Protein 6QPR (pdb70)

Solvent-accessible surface area: 12808 Å² total; per-residue (Å²): 159,51,42,107,64,41,112,99,32,21,72,36,52,131,65,52,117,118,49,119,42,6,3,46,65,2,80,100,150,20,40,135,36,69,124,125,21,114,65,31,57,40,3,0,26,77,4,123,65,88,25,197,98,45,95,91,74,13,68,78,132,28,20,102,65,4,37,57,14,0,10,2,0,5,3,0,18,6,104,55,0,0,85,38,49,62,43,94,25,104,59,1,105,65,1,104,123,12,101,38,59,85,28,23,60,22,162,130,98,70,9,5,0,1,0,0,22,2,48,115,76,98,6,0,6,0,0,0,15,2,19,82,53,12,142,91,37,0,55,106,13,75,76,64,63,43,75,6,98,30,0,99,70,5,103,0,9,92,27,4,38,31,8,6,37,57,3,32,91,97,0,0,58,19,0,23,75,11,20,178,102,56,94,79,24,45,0,0,0,0,0,0,0,25,0,0,0,2,0,6,3,0,0,0,6,0,28,0,39,44,131,32,0,36,53,95,28,0,51,2,8,1,3,0,3,0,0,3,0,29,60,40,3,0,22,2,7,50,62,8,42,16,43,17,64,3,2,0,8,36,19,0,0,0,2,1,0,2,8,11,80,89,38,8,8,5,6,5,37,5,0,18,0,40,60,71,100,105,70,52,1,48,0,3,42,24,84,38,11,28,44,74,0,2,3,27,10,0,10,18,0,3,9,119,27,0,42,39,0,16,67,13,54,0,23,109,52,81

Secondary structure (DSSP, 8-state):
-PPPPPGGGSPPPS-------SSHHHHHHS-PPPTT--EETTEESB--S-----EEEPPHHHHHHHHHHHHHHHHTTSTTTTTT-S--STTGGGGTTSEEEEEEE-TTT--EEEEEEETTTTEEEEEE---SSHHHHHHH----EEE-TTSTT-EEEHHHHHHHHHHHHHHHHHHHHHHHHSTTSEEEEEEETHHHHHHHHHHHHHHHH-TT-STTTEEEEEESPPP-B-HHHHHHHHHHT--EEEEEETTBSGGG-S-GGGT-B-BSEEEEEEEETTEEEEEE--SB--SSSGGGSTT--BSGGGGEETTEESSS--

Sequence (318 aa):
SLPPLIPSRTSAPSSSPSTTDPEAPAMSSRNGPLPSDVETKYGMALNATSYPDGGIRAATSQEINELTYYTTLSANSYCRTVIPGATWDDCIHCDATEDLKIIKTWSTLIYDTNAMVARGDSEKTIYIVFRGSSSIRNWIADLTFVPVSYPPVSSGTKVHKGFLDSYGEVQNELVATVLDQFKQYPSYKVAVTGHSLGGATALLCALDLYQREEGLSSSNLFLYTQGQPRVGDPAFANYVVSTGIPYRRTVNERDIVPHLPPAAFGFLHAGEEYWITDNSPETVQVCTSSDLETSDCSNSIVPFTSVLDHLSYFGINTGLCT

Organism: Rhizomucor miehei (NCBI:txid4839)

Nearest PDB structures (foldseek):
  6qpr-assembly1_A  TM=1.003E+00  e=2.229E-70  Rhizomucor miehei
  6qpp-assembly1_A  TM=9.983E-01  e=3.746E-64  Rhizomucor miehei
  3tgl-assembly1_A  TM=9.997E-01  e=2.613E-49  Rhizomucor miehei
  1tgl-assembly1_A  TM=9.994E-01  e=2.339E-48  Rhizomucor miehei
  5tgl-assembly1_A-2  TM=9.777E-01  e=2.357E-47  Rhizomucor miehei

CATH classification: 3.40.50.1820

InterPro domains:
  IPR002921 Fungal lipase-type domain [PF01764] (170-305)
  IPR029058 Alpha/Beta hydrolase fold [G3DSA:3.40.50.1820] (95-363)
  IPR029058 Alpha/Beta hydrolase fold [SSF53474] (100-362)
  IPR051218 Secreted Mono/Diacylglycerol Lipase [PTHR45856] (123-361)

Foldseek 3Di:
DFFDFDVVLQEFDPDDDDDDFFLVVQVVPFDDQPPPFDDDLQFTAAQDDFTVVPKDWDDPVRLVVLVLLLLLQQCLLPVCVVPVVALPFDSSVSVRQKHWQHWDQFDPLRWTKTWIADPVQQEIEIETYDDLDVVCCRNPDDADWDDPPSHPPWTWGPSLVVSQVRCPPVVLVSRVVVCVVRVPGAYEYEYAESRLSNSLVNLSSNLRRPVSDALVGYAYHYELYAFTIAPSVLSSSVVRNHQAEYEYEAQACRPCPPHVVVGTWHFHWYFYFHDVVVTITMTDPDRTDHNPGNSNRPSSHHNVSSQDDSNRGRSDRD

B-factor: mean 17.63, std 10.33, range [6.98, 86.35]

Radius of gyration: 18.38 Å; Cα contacts (8 Å, |Δi|>4): 723; chains: 1; bounding box: 48×39×55 Å

Structure (mmCIF, N/CA/C/O backbone):
data_6QPR
#
_entry.id   6QPR
#
_cell.length_a   98.696
_cell.length_b   61.374
_cell.length_c   62.814
_cell.angle_alpha   90.00
_cell.angle_beta   111.85
_cell.angle_gamma   90.00
#
_symmetry.space_group_name_H-M   'C 1 2 1'
#
loop_
_entity.id
_entity.type
_entity.pdbx_description
1 polymer Lipase
2 non-polymer 2-acetamido-2-deoxy-beta-D-glucopyranose
3 water water
#
loop_
_atom_site.group_PDB
_atom_site.id
_atom_site.type_symbol
_atom_site.label_atom_id
_atom_site.label_alt_id
_atom_site.label_comp_id
_atom_site.label_asym_id
_atom_site.label_entity_id
_atom_site.label_seq_id
_atom_site.pdbx_PDB_ins_code
_atom_site.Cartn_x
_atom_site.Cartn_y
_atom_site.Cartn_z
_atom_site.occupancy
_atom_site.B_iso_or_equiv
_atom_site.auth_seq_id
_atom_site.auth_comp_id
_atom_site.auth_asym_id
_atom_site.auth_atom_id
_atom_site.pdbx_PDB_model_num
ATOM 1 N N . SER A 1 37 ? 12.854 71.937 37.919 1.00 51.11 37 SER A N 1
ATOM 2 C CA . SER A 1 37 ? 11.946 70.910 37.415 1.00 49.80 37 SER A CA 1
ATOM 3 C C . SER A 1 37 ? 12.724 69.974 36.483 1.00 35.88 37 SER A C 1
ATOM 4 O O . SER A 1 37 ? 12.850 68.825 36.872 1.00 41.07 37 SER A O 1
ATOM 7 N N . LEU A 1 38 ? 13.237 70.391 35.289 1.00 32.64 38 LEU A N 1
ATOM 8 C CA . LEU A 1 38 ? 14.165 69.478 34.512 1.00 26.51 38 LEU A CA 1
ATOM 9 C C . LEU A 1 38 ? 15.356 69.137 35.416 1.00 20.60 38 LEU A C 1
ATOM 10 O O . LEU A 1 38 ? 15.992 69.988 36.043 1.00 20.48 38 LEU A O 1
ATOM 15 N N . PRO A 1 39 ? 15.749 67.867 35.392 1.00 19.31 39 PRO A N 1
ATOM 16 C CA . PRO A 1 39 ? 17.009 67.462 35.990 1.00 15.82 39 PRO A CA 1
ATOM 17 C C . PRO A 1 39 ? 18.152 68.178 35.307 1.00 17.42 39 PRO A C 1
ATOM 18 O O . PRO A 1 39 ? 18.107 68.364 34.110 1.00 17.01 39 PRO A O 1
ATOM 22 N N . PRO A 1 40 ? 19.195 68.498 36.028 1.00 14.93 40 PRO A N 1
ATOM 23 C CA . PRO A 1 40 ? 20.284 69.302 35.490 1.00 15.19 40 PRO A CA 1
ATOM 24 C C . PRO A 1 40 ? 21.146 68.576 34.437 1.00 12.80 40 PRO A C 1
ATOM 25 O O . PRO A 1 40 ? 21.280 67.344 34.462 1.00 15.18 40 PRO A O 1
ATOM 29 N N . LEU A 1 41 ? 21.701 69.298 33.495 1.00 13.20 41 LEU A N 1
ATOM 30 C CA . LEU A 1 41 ? 22.687 68.779 32.586 1.00 13.75 41 LEU A CA 1
ATOM 31 C C . LEU A 1 41 ? 23.842 68.148 33.362 1.00 14.49 41 LEU A C 1
ATOM 32 O O . LEU A 1 41 ? 24.358 68.719 34.313 1.00 17.61 41 LEU A O 1
ATOM 37 N N . ILE A 1 42 ? 24.262 67.006 32.870 1.00 13.33 42 ILE A N 1
ATOM 38 C CA . ILE A 1 42 ? 25.391 66.273 33.422 1.00 14.32 42 ILE A CA 1
ATOM 39 C C . ILE A 1 42 ? 26.672 66.689 32.688 1.00 15.03 42 ILE A C 1
ATOM 40 O O . ILE A 1 42 ? 26.801 66.481 31.490 1.00 15.96 42 ILE A O 1
ATOM 45 N N . PRO A 1 43 ? 27.651 67.278 33.384 1.00 17.18 43 PRO A N 1
ATOM 46 C CA . PRO A 1 43 ? 28.867 67.772 32.713 1.00 16.40 43 PRO A CA 1
ATOM 47 C C . PRO A 1 43 ? 29.617 66.747 31.838 1.00 17.58 43 PRO A C 1
ATOM 48 O O . PRO A 1 43 ? 30.074 67.113 30.747 1.00 19.60 43 PRO A O 1
ATOM 52 N N . SER A 1 44 ? 29.750 65.503 32.320 1.00 17.61 44 SER A N 1
ATOM 53 C CA . SER A 1 44 ? 30.523 64.517 31.584 1.00 20.29 44 SER A CA 1
ATOM 54 C C . SER A 1 44 ? 29.818 64.192 30.255 1.00 17.42 44 SER A C 1
ATOM 55 O O . SER A 1 44 ? 30.460 63.610 29.363 1.00 20.03 44 SER A O 1
ATOM 58 N N . ARG A 1 45 ? 28.530 64.496 30.163 1.00 15.47 45 ARG A N 1
ATOM 59 C CA . ARG A 1 45 ? 27.769 64.152 28.972 1.00 14.80 45 ARG A CA 1
ATOM 60 C C . ARG A 1 45 ? 27.483 65.336 28.071 1.00 15.42 45 ARG A C 1
ATOM 61 O O . ARG A 1 45 ? 26.729 65.168 27.060 1.00 16.06 45 ARG A O 1
ATOM 69 N N . THR A 1 46 ? 27.996 66.519 28.441 1.00 14.33 46 THR A N 1
ATOM 70 C CA . THR A 1 46 ? 27.816 67.737 27.686 1.00 15.52 46 THR A CA 1
ATOM 71 C C . THR A 1 46 ? 29.144 68.344 27.249 1.00 18.79 46 THR A C 1
ATOM 72 O O . THR A 1 46 ? 29.217 69.553 26.968 1.00 21.11 46 THR A O 1
ATOM 76 N N . SER A 1 47 ? 30.173 67.536 27.189 1.00 22.75 47 SER A N 1
ATOM 77 C CA . SER A 1 47 ? 31.486 67.958 26.780 1.00 24.89 47 SER A CA 1
ATOM 78 C C . SER A 1 47 ? 31.740 67.580 25.326 1.00 27.80 47 SER A C 1
ATOM 79 O O . SER A 1 47 ? 31.577 66.405 25.011 1.00 28.70 47 SER A O 1
ATOM 82 N N . ALA A 1 48 ? 32.179 68.507 24.473 1.00 26.76 48 ALA A N 1
ATOM 83 C CA . ALA A 1 48 ? 32.523 68.111 23.082 1.00 27.96 48 ALA A CA 1
ATOM 84 C C . ALA A 1 48 ? 33.811 67.298 23.089 1.00 29.59 48 ALA A C 1
ATOM 85 O O . ALA A 1 48 ? 34.735 67.685 23.798 1.00 32.53 48 ALA A O 1
ATOM 87 N N . PRO A 1 49 ? 33.905 66.273 22.213 1.00 33.65 49 PRO A N 1
ATOM 88 C CA . PRO A 1 49 ? 35.194 65.574 22.126 1.00 34.29 49 PRO A CA 1
ATOM 89 C C . PRO A 1 49 ? 36.351 66.565 21.847 1.00 35.01 49 PRO A C 1
ATOM 90 O O . PRO A 1 49 ? 36.159 67.554 21.132 1.00 39.39 49 PRO A O 1
ATOM 94 N N . SER A 1 50 ? 37.544 66.313 22.416 1.00 45.67 50 SER A N 1
ATOM 95 C CA . SER A 1 50 ? 38.700 67.274 22.381 1.00 57.36 50 SER A CA 1
ATOM 96 C C . SER A 1 50 ? 39.259 67.522 20.965 1.00 53.43 50 SER A C 1
ATOM 97 O O . SER A 1 50 ? 39.655 68.652 20.606 1.00 63.87 50 SER A O 1
ATOM 100 N N . SER A 1 51 ? 39.383 66.457 20.191 1.00 53.18 51 SER A N 1
ATOM 101 C CA . SER A 1 51 ? 39.964 66.535 18.870 1.00 58.47 51 SER A CA 1
ATOM 102 C C . SER A 1 51 ? 39.227 65.497 18.040 1.00 54.47 51 SER A C 1
ATOM 103 O O . SER A 1 51 ? 39.074 64.340 18.471 1.00 66.45 51 SER A O 1
ATOM 104 N N . SER A 1 52 ? 38.698 65.948 16.912 1.00 57.31 52 SER A N 1
ATOM 105 C CA . SER A 1 52 ? 37.971 65.074 16.013 1.00 49.81 52 SER A CA 1
ATOM 106 C C . SER A 1 52 ? 38.676 65.049 14.650 1.00 50.81 52 SER A C 1
ATOM 107 O O . SER A 1 52 ? 39.223 66.053 14.197 1.00 53.54 52 SER A O 1
ATOM 110 N N . PRO A 1 53 ? 38.740 63.865 14.024 1.00 66.41 53 PRO A N 1
ATOM 111 C CA . PRO A 1 53 ? 39.227 63.884 12.635 1.00 66.60 53 PRO A CA 1
ATOM 112 C C . PRO A 1 53 ? 38.368 64.850 11.793 1.00 50.02 53 PRO A C 1
ATOM 113 O O . PRO A 1 53 ? 37.152 64.974 12.046 1.00 45.68 53 PRO A O 1
ATOM 117 N N . SER A 1 54 ? 38.980 65.571 10.852 1.00 43.06 54 SER A N 1
ATOM 118 C CA . SER A 1 54 ? 38.205 66.387 9.875 1.00 44.94 54 SER A CA 1
ATOM 119 C C . SER A 1 54 ? 37.407 65.452 8.962 1.00 45.59 54 SER A C 1
ATOM 120 O O . SER A 1 54 ? 37.846 64.333 8.684 1.00 44.53 54 SER A O 1
ATOM 123 N N . THR A 1 55 ? 36.242 65.895 8.492 1.00 39.26 55 THR A N 1
ATOM 124 C CA . THR A 1 55 ? 35.472 65.070 7.585 1.00 42.05 55 THR A CA 1
ATOM 125 C C . THR A 1 55 ? 35.426 65.790 6.232 1.00 32.18 55 THR A C 1
ATOM 126 O O . THR A 1 55 ? 35.122 66.953 6.177 1.00 43.54 55 THR A O 1
ATOM 130 N N . THR A 1 56 ? 35.741 65.124 5.142 1.00 28.50 56 THR A N 1
ATOM 131 C CA . THR A 1 56 ? 35.568 65.788 3.894 1.00 26.00 56 THR A CA 1
ATOM 132 C C . THR A 1 56 ? 34.068 65.768 3.519 1.00 19.79 56 THR A C 1
ATOM 133 O O . THR A 1 56 ? 33.340 64.857 3.906 1.00 23.22 56 THR A O 1
ATOM 137 N N . ASP A 1 57 ? 33.618 66.720 2.682 1.00 20.00 57 ASP A N 1
ATOM 138 C CA . ASP A 1 57 ? 32.240 66.840 2.321 1.00 18.28 57 ASP A CA 1
ATOM 139 C C . ASP A 1 57 ? 31.766 65.576 1.627 1.00 15.19 57 ASP A C 1
ATOM 140 O O . ASP A 1 57 ? 32.268 65.228 0.555 1.00 18.48 57 ASP A O 1
ATOM 145 N N . PRO A 1 58 ? 30.783 64.915 2.192 1.00 14.23 58 PRO A N 1
ATOM 146 C CA . PRO A 1 58 ? 30.328 63.627 1.643 1.00 13.08 58 PRO A CA 1
ATOM 147 C C . PRO A 1 58 ? 29.488 63.762 0.368 1.00 12.49 58 PRO A C 1
ATOM 148 O O . PRO A 1 58 ? 29.346 62.730 -0.302 1.00 15.38 58 PRO A O 1
ATOM 152 N N . GLU A 1 59 ? 28.925 64.930 0.078 1.00 11.33 59 GLU A N 1
ATOM 153 C CA . GLU A 1 59 ? 28.102 65.140 -1.142 1.00 11.04 59 GLU A CA 1
ATOM 154 C C . GLU A 1 59 ? 28.938 65.631 -2.330 1.00 10.60 59 GLU A C 1
ATOM 155 O O . GLU A 1 59 ? 28.491 65.523 -3.452 1.00 11.52 59 GLU A O 1
ATOM 161 N N . ALA A 1 60 ? 30.145 66.125 -2.114 1.00 12.54 60 ALA A N 1
ATOM 162 C CA . ALA A 1 60 ? 30.903 66.828 -3.158 1.00 13.29 60 ALA A CA 1
ATOM 163 C C . ALA A 1 60 ? 31.230 65.887 -4.326 1.00 14.55 60 ALA A C 1
ATOM 164 O O . ALA A 1 60 ? 31.156 66.312 -5.471 1.00 16.74 60 ALA A O 1
ATOM 166 N N . PRO A 1 61 ? 31.629 64.616 -4.059 1.00 12.74 61 PRO A N 1
ATOM 167 C CA . PRO A 1 61 ? 31.968 63.747 -5.202 1.00 13.97 61 PRO A CA 1
ATOM 168 C C . PRO A 1 61 ? 30.792 63.543 -6.182 1.00 13.98 61 PRO A C 1
ATOM 169 O O . PRO A 1 61 ? 30.987 63.603 -7.395 1.00 16.50 61 PRO A O 1
ATOM 173 N N . ALA A 1 62 ? 29.602 63.346 -5.663 1.00 12.46 62 ALA A N 1
ATOM 174 C CA . ALA A 1 62 ? 28.380 63.199 -6.445 1.00 13.98 62 ALA A CA 1
ATOM 175 C C . ALA A 1 62 ? 27.992 64.516 -7.114 1.00 12.53 62 ALA A C 1
ATOM 176 O O . ALA A 1 62 ? 27.617 64.522 -8.301 1.00 14.28 62 ALA A O 1
ATOM 178 N N . MET A 1 63 ? 28.067 65.620 -6.400 1.00 13.13 63 MET A N 1
ATOM 179 C CA . MET A 1 63 ? 27.731 66.931 -7.006 1.00 14.16 63 MET A CA 1
ATOM 180 C C . MET A 1 63 ? 28.617 67.224 -8.240 1.00 15.10 63 MET A C 1
ATOM 181 O O . MET A 1 63 ? 28.173 67.873 -9.237 1.00 19.64 63 MET A O 1
ATOM 186 N N A SER A 1 64 ? 29.855 66.729 -8.221 0.50 16.98 64 SER A N 1
ATOM 187 N N B SER A 1 64 ? 29.886 66.734 -8.167 0.50 15.85 64 SER A N 1
ATOM 188 C CA A SER A 1 64 ? 30.758 66.951 -9.350 0.50 20.79 64 SER A CA 1
ATOM 189 C CA B SER A 1 64 ? 30.912 66.821 -9.265 0.50 19.14 64 SER A CA 1
ATOM 190 C C A SER A 1 64 ? 30.499 65.929 -10.469 0.50 20.56 64 SER A C 1
ATOM 191 C C B SER A 1 64 ? 30.531 65.922 -10.441 0.50 20.75 64 SER A C 1
ATOM 192 O O A SER A 1 64 ? 30.516 66.263 -11.660 0.50 25.99 64 SER A O 1
ATOM 193 O O B SER A 1 64 ? 30.565 66.315 -11.607 0.50 25.14 64 SER A O 1
ATOM 198 N N . ARG A 1 65 ? 30.247 64.681 -10.088 1.00 19.91 65 ARG A N 1
ATOM 199 C CA . ARG A 1 65 ? 30.157 63.544 -11.076 1.00 23.27 65 ARG A CA 1
ATOM 200 C C . ARG A 1 65 ? 28.796 63.549 -11.779 1.00 20.96 65 ARG A C 1
ATOM 201 O O . ARG A 1 65 ? 28.689 63.176 -12.926 1.00 26.12 65 ARG A O 1
ATOM 209 N N . ASN A 1 66 ? 27.738 63.903 -11.067 1.00 20.77 66 ASN A N 1
ATOM 210 C CA . ASN A 1 66 ? 26.411 63.750 -11.578 1.00 22.34 66 ASN A CA 1
ATOM 211 C C . ASN A 1 66 ? 26.054 65.020 -12.377 1.00 27.76 66 ASN A C 1
ATOM 212 O O . ASN A 1 66 ? 26.676 66.087 -12.185 1.00 40.94 66 ASN A O 1
ATOM 217 N N . GLY A 1 67 ? 25.074 64.950 -13.231 1.00 29.21 67 GLY A N 1
ATOM 218 C CA . GLY A 1 67 ? 24.420 66.213 -13.634 1.00 47.08 67 GLY A CA 1
ATOM 219 C C . GLY A 1 67 ? 24.671 66.444 -15.103 1.00 48.93 67 GLY A C 1
ATOM 220 O O . GLY A 1 67 ? 25.085 65.502 -15.810 1.00 54.92 67 GLY A O 1
ATOM 221 N N . PRO A 1 68 ? 24.324 67.597 -15.621 1.00 50.48 68 PRO A N 1
ATOM 222 C CA . PRO A 1 68 ? 23.412 68.568 -15.012 1.00 48.39 68 PRO A CA 1
ATOM 223 C C . PRO A 1 68 ? 21.993 67.993 -14.882 1.00 35.35 68 PRO A C 1
ATOM 224 O O . PRO A 1 68 ? 21.590 67.056 -15.581 1.00 35.67 68 PRO A O 1
ATOM 228 N N . LEU A 1 69 ? 21.232 68.588 -14.014 1.00 25.71 69 LEU A N 1
ATOM 229 C CA . LEU A 1 69 ? 19.796 68.292 -13.862 1.00 25.35 69 LEU A CA 1
ATOM 230 C C . LEU A 1 69 ? 19.028 68.717 -15.128 1.00 21.55 69 LEU A C 1
ATOM 231 O O . LEU A 1 69 ? 19.366 69.676 -15.831 1.00 27.62 69 LEU A O 1
ATOM 236 N N . PRO A 1 70 ? 17.917 68.039 -15.395 1.00 25.27 70 PRO A N 1
ATOM 237 C CA . PRO A 1 70 ? 17.145 68.557 -16.535 1.00 27.57 70 PRO A CA 1
ATOM 238 C C . PRO A 1 70 ? 16.698 70.007 -16.293 1.00 33.42 70 PRO A C 1
ATOM 239 O O . PRO A 1 70 ? 16.506 70.443 -15.160 1.00 31.40 70 PRO A O 1
ATOM 243 N N . SER A 1 71 ? 16.561 70.772 -17.375 1.00 33.36 71 SER A N 1
ATOM 244 C CA . SER A 1 71 ? 16.368 72.235 -17.282 1.00 41.64 71 SER A CA 1
ATOM 245 C C . SER A 1 71 ? 15.110 72.624 -16.478 1.00 31.88 71 SER A C 1
ATOM 246 O O . SER A 1 71 ? 15.087 73.687 -15.808 1.00 40.67 71 SER A O 1
ATOM 249 N N . ASP A 1 72 ? 14.081 71.805 -16.612 1.00 30.92 72 ASP A N 1
ATOM 250 C CA . ASP A 1 72 ? 12.725 72.124 -16.069 1.00 31.38 72 ASP A CA 1
ATOM 251 C C . ASP A 1 72 ? 12.625 71.702 -14.564 1.00 26.15 72 ASP A C 1
ATOM 252 O O . ASP A 1 72 ? 11.669 72.055 -13.862 1.00 26.88 72 ASP A O 1
ATOM 257 N N . VAL A 1 73 ? 13.619 70.966 -14.076 1.00 20.70 73 VAL A N 1
ATOM 258 C CA . VAL A 1 73 ? 13.574 70.444 -12.660 1.00 17.58 73 VAL A CA 1
ATOM 259 C C . VAL A 1 73 ? 13.780 71.623 -11.667 1.00 17.57 73 VAL A C 1
ATOM 260 O O . VAL A 1 73 ? 14.679 72.450 -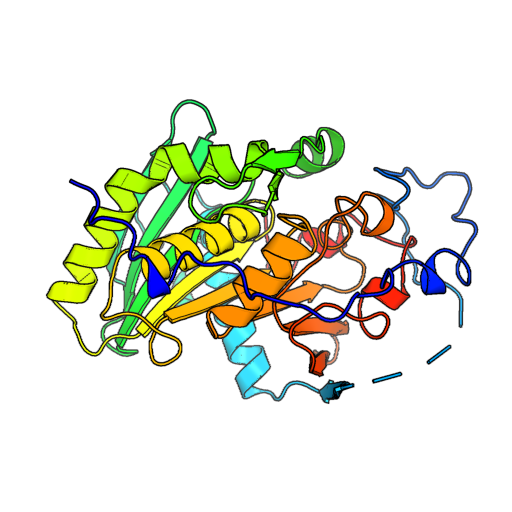11.829 1.00 22.40 73 VAL A O 1
ATOM 264 N N . GLU A 1 74 ? 12.853 71.732 -10.696 1.00 17.24 74 GLU A N 1
ATOM 265 C CA . GLU A 1 74 ? 12.934 72.761 -9.614 1.00 17.23 74 GLU A CA 1
ATOM 266 C C . GLU A 1 74 ? 13.934 72.305 -8.550 1.00 16.21 74 GLU A C 1
ATOM 267 O O . GLU A 1 74 ? 14.030 71.136 -8.290 1.00 14.78 74 GLU A O 1
ATOM 273 N N . THR A 1 75 ? 14.646 73.261 -7.955 1.00 16.68 75 THR A N 1
ATOM 274 C CA . THR A 1 75 ? 15.608 72.953 -6.885 1.00 13.93 75 THR A CA 1
ATOM 275 C C . THR A 1 75 ? 15.333 73.738 -5.587 1.00 14.46 75 THR A C 1
ATOM 276 O O . THR A 1 75 ? 14.729 74.794 -5.555 1.00 15.75 75 THR A O 1
ATOM 280 N N . LYS A 1 76 ? 15.844 73.180 -4.509 1.00 15.44 76 LYS A N 1
ATOM 281 C CA . LYS A 1 76 ? 15.923 73.834 -3.210 1.00 13.09 76 LYS A CA 1
ATOM 282 C C . LYS A 1 76 ? 17.346 73.633 -2.663 1.00 10.35 76 LYS A C 1
ATOM 283 O O . LYS A 1 76 ? 17.752 72.472 -2.548 1.00 11.90 76 LYS A O 1
ATOM 289 N N . TYR A 1 77 ? 18.082 74.697 -2.426 1.00 11.47 77 TYR A N 1
ATOM 290 C CA . TYR A 1 77 ? 19.440 74.598 -2.024 1.00 12.30 77 TYR A CA 1
ATOM 291 C C . TYR A 1 77 ? 20.283 73.759 -2.981 1.00 12.85 77 TYR A C 1
ATOM 292 O O . TYR A 1 77 ? 21.255 73.106 -2.593 1.00 13.38 77 TYR A O 1
ATOM 301 N N . GLY A 1 78 ? 19.924 73.828 -4.278 1.00 11.70 78 GLY A N 1
ATOM 302 C CA . GLY A 1 78 ? 20.673 73.112 -5.311 1.00 13.44 78 GLY A CA 1
ATOM 303 C C . GLY A 1 78 ? 20.254 71.667 -5.507 1.00 13.57 78 GLY A C 1
ATOM 304 O O . GLY A 1 78 ? 20.772 71.030 -6.453 1.00 13.84 78 GLY A O 1
ATOM 305 N N . MET A 1 79 ? 19.435 71.145 -4.594 1.00 11.96 79 MET A N 1
ATOM 306 C CA . MET A 1 79 ? 18.979 69.771 -4.649 1.00 11.75 79 MET A CA 1
ATOM 307 C C . MET A 1 79 ? 17.624 69.745 -5.390 1.00 11.25 79 MET A C 1
ATOM 308 O O . MET A 1 79 ? 16.701 70.541 -5.111 1.00 11.45 79 MET A O 1
ATOM 313 N N . ALA A 1 80 ? 17.430 68.744 -6.284 1.00 10.90 80 ALA A N 1
ATOM 314 C CA . ALA A 1 80 ? 16.178 68.695 -7.033 1.00 10.61 80 ALA A CA 1
ATOM 315 C C . ALA A 1 80 ? 14.992 68.466 -6.095 1.00 11.80 80 ALA A C 1
ATOM 316 O O . ALA A 1 80 ? 15.022 67.558 -5.227 1.00 11.55 80 ALA A O 1
ATOM 318 N N . LEU A 1 81 ? 13.899 69.202 -6.309 1.00 12.53 81 LEU A N 1
ATOM 319 C CA . LEU A 1 81 ? 12.613 68.880 -5.692 1.00 11.68 81 LEU A CA 1
ATOM 320 C C . LEU A 1 81 ? 11.879 67.783 -6.451 1.00 12.24 81 LEU A C 1
ATOM 321 O O . LEU A 1 81 ? 11.059 67.088 -5.883 1.00 13.02 81 LEU A O 1
ATOM 326 N N . ASN A 1 82 ? 12.126 67.714 -7.755 1.00 13.31 82 ASN A N 1
ATOM 327 C CA . ASN A 1 82 ? 11.263 66.869 -8.606 1.00 12.42 82 ASN A CA 1
ATOM 328 C C . ASN A 1 82 ? 12.037 66.195 -9.721 1.00 12.80 82 ASN A C 1
ATOM 329 O O . ASN A 1 82 ? 11.468 66.021 -10.800 1.00 15.09 82 ASN A O 1
ATOM 334 N N . ALA A 1 83 ? 13.284 65.794 -9.529 1.00 12.08 83 ALA A N 1
ATOM 335 C CA . ALA A 1 83 ? 13.925 64.845 -10.476 1.00 13.34 83 ALA A CA 1
ATOM 336 C C . ALA A 1 83 ? 13.195 63.520 -10.417 1.00 11.97 83 ALA A C 1
ATOM 337 O O . ALA A 1 83 ? 12.745 63.081 -9.344 1.00 14.10 83 ALA A O 1
ATOM 339 N N . THR A 1 84 ? 12.996 62.876 -11.571 1.00 15.37 84 THR A N 1
ATOM 340 C CA . THR A 1 84 ? 12.237 61.618 -11.610 1.00 15.26 84 THR A CA 1
ATOM 341 C C . THR A 1 84 ? 13.096 60.381 -11.921 1.00 15.45 84 THR A C 1
ATOM 342 O O . THR A 1 84 ? 12.526 59.255 -11.987 1.00 18.54 84 THR A O 1
ATOM 346 N N . SER A 1 85 ? 14.413 60.554 -12.043 1.00 17.43 85 SER A N 1
ATOM 347 C CA . SER A 1 85 ? 15.265 59.422 -12.246 1.00 20.55 85 SER A CA 1
ATOM 348 C C . SER A 1 85 ? 16.565 59.561 -11.465 1.00 16.24 85 SER A C 1
ATOM 349 O O . SER A 1 85 ? 16.870 60.641 -10.950 1.00 16.28 85 SER A O 1
ATOM 352 N N . TYR A 1 86 ? 17.267 58.458 -11.338 1.00 16.54 86 TYR A N 1
ATOM 353 C CA . TYR A 1 86 ? 18.620 58.443 -10.811 1.00 17.00 86 TYR A CA 1
ATOM 354 C C . TYR A 1 86 ? 19.560 59.079 -11.838 1.00 16.42 86 TYR A C 1
ATOM 355 O O . TYR A 1 86 ? 19.269 59.118 -13.064 1.00 21.24 86 TYR A O 1
ATOM 364 N N . PRO A 1 87 ? 20.720 59.555 -11.391 1.00 16.04 87 PRO A N 1
ATOM 365 C CA . PRO A 1 87 ? 21.690 60.053 -12.383 1.00 20.18 87 PRO A CA 1
ATOM 366 C C . PRO A 1 87 ? 22.268 58.897 -13.227 1.00 22.00 87 PRO A C 1
ATOM 367 O O . PRO A 1 87 ? 22.182 57.774 -12.762 1.00 24.59 87 PRO A O 1
ATOM 371 N N . ASP A 1 88 ? 22.893 59.137 -14.382 1.00 35.83 88 ASP A N 1
ATOM 372 C CA . ASP A 1 88 ? 23.834 58.102 -14.953 1.00 45.32 88 ASP A CA 1
ATOM 373 C C . ASP A 1 88 ? 25.120 57.912 -14.114 1.00 46.35 88 ASP A C 1
ATOM 374 O O . ASP A 1 88 ? 25.372 56.811 -13.567 1.00 56.15 88 ASP A O 1
ATOM 379 N N . GLY A 1 96 ? 33.861 53.092 7.694 1.00 66.66 98 GLY A N 1
ATOM 380 C CA . GLY A 1 96 ? 34.328 51.908 6.969 1.00 54.16 98 GLY A CA 1
ATOM 381 C C . GLY A 1 96 ? 33.242 50.845 6.855 1.00 52.19 98 GLY A C 1
ATOM 382 O O . GLY A 1 96 ? 32.907 50.212 7.908 1.00 42.45 98 GLY A O 1
ATOM 383 N N . GLY A 1 97 ? 32.654 50.778 5.633 1.00 35.46 99 GLY A N 1
ATOM 384 C CA . GLY A 1 97 ? 31.968 49.619 4.959 1.00 31.80 99 GLY A CA 1
ATOM 385 C C . GLY A 1 97 ? 30.515 49.849 4.443 1.00 21.11 99 GLY A C 1
ATOM 386 O O . GLY A 1 97 ? 29.796 50.814 4.746 1.00 20.71 99 GLY A O 1
ATOM 387 N N . ILE A 1 98 ? 30.020 48.909 3.628 1.00 18.17 100 ILE A N 1
ATOM 388 C CA . ILE A 1 98 ? 28.631 48.859 3.245 1.00 16.48 100 ILE A CA 1
ATOM 389 C C . ILE A 1 98 ? 28.128 47.412 3.374 1.00 17.53 100 ILE A C 1
ATOM 390 O O . ILE A 1 98 ? 28.848 46.496 3.023 1.00 21.46 100 ILE A O 1
ATOM 395 N N . ARG A 1 99 ? 26.893 47.230 3.794 1.00 14.37 101 ARG A N 1
ATOM 396 C CA . ARG A 1 99 ? 26.278 45.890 3.945 1.00 15.52 101 ARG A CA 1
ATOM 397 C C . ARG A 1 99 ? 24.778 45.985 3.643 1.00 15.67 101 ARG A C 1
ATOM 398 O O . ARG A 1 99 ? 24.226 47.044 3.487 1.00 16.86 101 ARG A O 1
ATOM 406 N N . ALA A 1 100 ? 24.149 44.854 3.496 1.00 12.83 102 ALA A N 1
ATOM 407 C CA . ALA A 1 100 ? 22.734 44.755 3.296 1.00 13.89 102 ALA A CA 1
ATOM 408 C C . ALA A 1 100 ? 21.999 44.484 4.595 1.00 10.95 102 ALA A C 1
ATOM 409 O O . ALA A 1 100 ? 22.404 43.533 5.325 1.00 14.33 102 ALA A O 1
ATOM 411 N N . ALA A 1 101 ? 20.987 45.270 4.951 1.00 12.40 103 ALA A N 1
ATOM 412 C CA . ALA A 1 101 ? 20.229 45.016 6.184 1.00 12.79 103 ALA A CA 1
ATOM 413 C C . ALA A 1 101 ? 19.490 43.688 6.096 1.00 11.03 103 ALA A C 1
ATOM 414 O O . ALA A 1 101 ? 18.969 43.324 5.016 1.00 13.68 103 ALA A O 1
ATOM 416 N N . THR A 1 102 ? 19.434 42.968 7.235 1.00 12.50 104 THR A N 1
ATOM 417 C CA . THR A 1 102 ? 18.703 41.704 7.258 1.00 12.00 104 THR A CA 1
ATOM 418 C C . THR A 1 102 ? 17.198 41.889 7.390 1.00 12.28 104 THR A C 1
ATOM 419 O O . THR A 1 102 ? 16.694 43.004 7.663 1.00 12.66 104 THR A O 1
ATOM 423 N N . SER A 1 103 ? 16.421 40.809 7.242 1.00 14.59 105 SER A N 1
ATOM 424 C CA . SER A 1 103 ? 14.983 40.921 7.325 1.00 16.29 105 SER A CA 1
ATOM 425 C C . SER A 1 103 ? 14.552 41.492 8.676 1.00 14.88 105 SER A C 1
ATOM 426 O O . SER A 1 103 ? 13.628 42.267 8.708 1.00 14.56 105 SER A O 1
ATOM 429 N N . GLN A 1 104 ? 15.176 41.043 9.771 1.00 14.77 106 GLN A N 1
ATOM 430 C CA . GLN A 1 104 ? 14.815 41.477 11.116 1.00 14.98 106 GLN A CA 1
ATOM 431 C C . GLN A 1 104 ? 15.120 42.976 11.223 1.00 12.92 106 GLN A C 1
ATOM 432 O O . GLN A 1 104 ? 14.342 43.695 11.865 1.00 14.79 106 GLN A O 1
ATOM 438 N N . GLU A 1 105 ? 16.235 43.414 10.692 1.00 12.53 107 GLU A N 1
ATOM 439 C CA . GLU A 1 105 ? 16.579 44.883 10.736 1.00 11.42 107 GLU A CA 1
ATOM 440 C C . GLU A 1 105 ? 15.535 45.693 9.975 1.00 11.39 107 GLU A C 1
ATOM 441 O O . GLU A 1 105 ? 15.089 46.756 10.447 1.00 11.47 107 GLU A O 1
ATOM 447 N N . ILE A 1 106 ? 15.154 45.196 8.795 1.00 11.18 108 ILE A N 1
ATOM 448 C CA . ILE A 1 106 ? 14.131 45.921 7.993 1.00 12.66 108 ILE A CA 1
ATOM 449 C C . ILE A 1 106 ? 12.779 45.894 8.733 1.00 11.25 108 ILE A C 1
ATOM 450 O O . ILE A 1 106 ? 12.082 46.957 8.829 1.00 11.97 108 ILE A O 1
ATOM 455 N N . ASN A 1 107 ? 12.417 44.777 9.380 1.00 12.41 109 ASN A N 1
ATOM 456 C CA . ASN A 1 107 ? 11.190 44.761 10.195 1.00 12.13 109 ASN A CA 1
ATOM 457 C C . ASN A 1 107 ? 11.212 45.828 11.301 1.00 11.99 109 ASN A C 1
ATOM 458 O O . ASN A 1 107 ? 10.206 46.503 11.505 1.00 11.43 109 ASN A O 1
ATOM 463 N N . GLU A 1 108 ? 12.363 45.949 11.970 1.00 12.04 110 GLU A N 1
ATOM 464 C CA . GLU A 1 108 ? 12.493 46.957 13.026 1.00 12.38 110 GLU A CA 1
ATOM 465 C C . GLU A 1 108 ? 12.370 48.387 12.469 1.00 11.71 110 GLU A C 1
ATOM 466 O O . GLU A 1 108 ? 11.630 49.221 13.015 1.00 10.77 110 GLU A O 1
ATOM 472 N N . LEU A 1 109 ? 13.077 48.674 11.390 1.00 10.53 111 LEU A N 1
ATOM 473 C CA . LEU A 1 109 ? 13.006 50.031 10.810 1.00 9.52 111 LEU A CA 1
ATOM 474 C C . LEU A 1 109 ? 11.562 50.322 10.394 1.00 9.15 111 LEU A C 1
ATOM 475 O O . LEU A 1 109 ? 11.120 51.478 10.436 1.00 9.73 111 LEU A O 1
ATOM 480 N N . THR A 1 110 ? 10.871 49.293 9.882 1.00 9.36 112 THR A N 1
ATOM 481 C CA . THR A 1 110 ? 9.493 49.452 9.444 1.00 9.92 112 THR A CA 1
ATOM 482 C C . THR A 1 110 ? 8.553 49.808 10.612 1.00 9.64 112 THR A C 1
ATOM 483 O O . THR A 1 110 ? 7.578 50.573 10.491 1.00 9.85 112 THR A O 1
ATOM 487 N N . TYR A 1 111 ? 8.790 49.131 11.755 1.00 10.50 113 TYR A N 1
ATOM 488 C CA . TYR A 1 111 ? 7.973 49.405 12.943 1.00 9.18 113 TYR A CA 1
ATOM 489 C C . TYR A 1 111 ? 8.091 50.884 13.372 1.00 8.72 113 TYR A C 1
ATOM 490 O O . TYR A 1 111 ? 7.051 51.512 13.650 1.00 10.63 113 TYR A O 1
ATOM 499 N N . TYR A 1 112 ? 9.318 51.360 13.454 1.00 8.96 114 TYR A N 1
ATOM 500 C CA . TYR A 1 112 ? 9.459 52.775 13.867 1.00 9.22 114 TYR A CA 1
ATOM 501 C C . TYR A 1 112 ? 8.876 53.748 12.819 1.00 8.71 114 TYR A C 1
ATOM 502 O O . TYR A 1 112 ? 8.346 54.783 13.160 1.00 9.61 114 TYR A O 1
ATOM 511 N N . THR A 1 113 ? 9.026 53.386 11.561 1.00 9.13 115 THR A N 1
ATOM 512 C CA . THR A 1 113 ? 8.368 54.170 10.485 1.00 8.95 115 THR A CA 1
ATOM 513 C C . THR A 1 113 ? 6.872 54.226 10.745 1.00 8.92 115 THR A C 1
ATOM 514 O O . THR A 1 113 ? 6.269 55.294 10.533 1.00 9.59 115 THR A O 1
ATOM 518 N N . THR A 1 114 ? 6.241 53.123 11.125 1.00 9.50 116 THR A N 1
ATOM 519 C CA . THR A 1 114 ? 4.836 53.065 11.378 1.00 8.87 116 THR A CA 1
ATOM 520 C C . THR A 1 114 ? 4.443 54.032 12.504 1.00 9.34 116 THR A C 1
ATOM 521 O O . THR A 1 114 ? 3.430 54.746 12.419 1.00 9.70 116 THR A O 1
ATOM 525 N N . LEU A 1 115 ? 5.209 54.003 13.609 1.00 9.14 117 LEU A N 1
ATOM 526 C CA . LEU A 1 115 ? 4.960 54.963 14.694 1.00 9.34 117 LEU A CA 1
ATOM 527 C C . LEU A 1 115 ? 5.059 56.404 14.177 1.00 9.04 117 LEU A C 1
ATOM 528 O O . LEU A 1 115 ? 4.173 57.243 14.471 1.00 9.23 117 LEU A O 1
ATOM 533 N N . SER A 1 116 ? 6.152 56.693 13.460 1.00 8.13 118 SER A N 1
ATOM 534 C CA . SER A 1 116 ? 6.280 58.053 12.892 1.00 8.86 118 SER A CA 1
ATOM 535 C C . SER A 1 116 ? 5.089 58.424 12.006 1.00 8.25 118 SER A C 1
ATOM 536 O O . SER A 1 116 ? 4.653 59.576 11.998 1.00 9.40 118 SER A O 1
ATOM 539 N N . ALA A 1 117 ? 4.676 57.504 11.160 1.00 8.07 119 ALA A N 1
ATOM 540 C CA . ALA A 1 117 ? 3.610 57.790 10.226 1.00 8.06 119 ALA A CA 1
ATOM 541 C C . ALA A 1 117 ? 2.293 58.044 10.955 1.00 9.79 119 ALA A C 1
ATOM 542 O O . ALA A 1 117 ? 1.498 58.911 10.554 1.00 10.41 119 ALA A O 1
ATOM 544 N N . ASN A 1 118 ? 1.992 57.210 11.958 1.00 9.58 120 ASN A N 1
ATOM 545 C CA . ASN A 1 118 ? 0.683 57.308 12.664 1.00 11.94 120 ASN A CA 1
ATOM 546 C C . ASN A 1 118 ? 0.610 58.658 13.424 1.00 9.45 120 ASN A C 1
ATOM 547 O O . ASN A 1 118 ? -0.522 59.114 13.649 1.00 10.00 120 ASN A O 1
ATOM 552 N N . SER A 1 119 ? 1.773 59.245 13.764 1.00 9.18 121 SER A N 1
ATOM 553 C CA . SER A 1 119 ? 1.740 60.509 14.510 1.00 9.75 121 SER A CA 1
ATOM 554 C C . SER A 1 119 ? 1.126 61.671 13.700 1.00 10.13 121 SER A C 1
ATOM 555 O O . SER A 1 119 ? 0.806 62.734 14.278 1.00 10.03 121 SER A O 1
ATOM 558 N N . TYR A 1 120 ? 1.043 61.506 12.365 1.00 9.41 122 TYR A N 1
ATOM 559 C CA . TYR A 1 120 ? 0.415 62.532 11.528 1.00 9.63 122 TYR A CA 1
ATOM 560 C C . TYR A 1 120 ? -1.105 62.467 11.599 1.00 9.68 122 TYR A C 1
ATOM 561 O O . TYR A 1 120 ? -1.819 63.335 11.036 1.00 11.88 122 TYR A O 1
ATOM 570 N N . CYS A 1 121 ? -1.663 61.378 12.155 1.00 9.23 123 CYS A N 1
ATOM 571 C CA . CYS A 1 121 ? -3.084 61.190 12.287 1.00 9.72 123 CYS A CA 1
ATOM 572 C C . CYS A 1 121 ? -3.590 61.985 13.496 1.00 10.94 123 CYS A C 1
ATOM 573 O O . CYS A 1 121 ? -3.091 61.800 14.618 1.00 11.10 123 CYS A O 1
ATOM 576 N N . ARG A 1 122 ? -4.624 62.796 13.324 1.00 11.55 124 ARG A N 1
ATOM 577 C CA . ARG A 1 122 ? -5.124 63.630 14.436 1.00 11.81 124 ARG A CA 1
ATOM 578 C C . ARG A 1 122 ? -5.902 62.760 15.422 1.00 11.55 124 ARG A C 1
ATOM 579 O O . ARG A 1 122 ? -6.074 63.155 16.582 1.00 12.66 124 ARG A O 1
ATOM 584 N N . THR A 1 123 ? -6.315 61.546 15.049 1.00 11.95 125 THR A N 1
ATOM 585 C CA . THR A 1 123 ? -6.911 60.602 16.061 1.00 12.87 125 THR A CA 1
ATOM 586 C C . THR A 1 123 ? -5.848 60.161 17.069 1.00 11.20 125 THR A C 1
ATOM 587 O O . THR A 1 123 ? -6.219 59.745 18.154 1.00 13.24 125 THR A O 1
ATOM 591 N N . VAL A 1 124 ? -4.591 60.216 16.652 1.00 9.54 126 VAL A N 1
ATOM 592 C CA . VAL A 1 124 ? -3.432 59.811 17.459 1.00 10.13 126 VAL A CA 1
ATOM 593 C C . VAL A 1 124 ? -2.902 61.020 18.256 1.00 10.98 126 VAL A C 1
ATOM 594 O O . VAL A 1 124 ? -2.796 60.940 19.494 1.00 11.01 126 VAL A O 1
ATOM 598 N N . ILE A 1 125 ? -2.548 62.103 17.575 1.00 10.85 127 ILE A N 1
ATOM 599 C CA . ILE A 1 125 ? -2.197 63.361 18.223 1.00 10.56 127 ILE A CA 1
ATOM 600 C C . ILE A 1 125 ? -3.070 64.457 17.619 1.00 12.65 127 ILE A C 1
ATOM 601 O O . ILE A 1 125 ? -2.883 64.721 16.427 1.00 12.35 127 ILE A O 1
ATOM 606 N N . PRO A 1 126 ? -3.966 65.121 18.374 1.00 11.51 128 PRO A N 1
ATOM 607 C CA . PRO A 1 126 ? -4.109 65.046 19.859 1.00 14.17 128 PRO A CA 1
ATOM 608 C C . PRO A 1 126 ? -5.143 64.055 20.407 1.00 15.32 128 PRO A C 1
ATOM 609 O O . PRO A 1 126 ? -5.404 64.015 21.643 1.00 16.07 128 PRO A O 1
ATOM 613 N N . GLY A 1 127 ? -5.699 63.226 19.521 1.00 12.95 129 GLY A N 1
ATOM 614 C CA . GLY A 1 127 ? -6.824 62.393 19.944 1.00 15.00 129 GLY A CA 1
ATOM 615 C C . GLY A 1 127 ? -6.488 61.308 20.981 1.00 15.11 129 GLY A C 1
ATOM 616 O O . GLY A 1 127 ? -7.407 60.769 21.637 1.00 17.27 129 GLY A O 1
ATOM 617 N N . ALA A 1 128 ? -5.231 60.880 20.976 1.00 12.78 130 ALA A N 1
ATOM 618 C CA . ALA A 1 128 ? -4.713 59.898 21.978 1.00 13.24 130 ALA A CA 1
ATOM 619 C C . ALA A 1 128 ? -5.448 58.563 21.888 1.00 12.91 130 ALA A C 1
ATOM 620 O O . ALA A 1 128 ? -5.765 57.927 22.898 1.00 16.43 130 ALA A O 1
ATOM 622 N N . THR A 1 129 ? -5.720 58.172 20.653 1.00 13.67 131 THR A N 1
ATOM 623 C CA . THR A 1 129 ? -6.370 56.893 20.336 1.00 14.25 131 THR A CA 1
ATOM 624 C C . THR A 1 129 ? -5.577 56.167 19.253 1.00 15.92 131 THR A C 1
ATOM 625 O O . THR A 1 129 ? -4.969 56.798 18.460 1.00 24.35 131 THR A O 1
ATOM 629 N N . TRP A 1 130 ? -5.688 54.861 19.184 1.00 14.49 132 TRP A N 1
ATOM 630 C CA . TRP A 1 130 ? -5.147 54.087 18.061 1.00 14.75 132 TRP A CA 1
ATOM 631 C C . TRP A 1 130 ? -6.242 53.766 17.022 1.00 15.65 132 TRP A C 1
ATOM 632 O O . TRP A 1 130 ? -6.502 52.629 16.703 1.00 21.83 132 TRP A O 1
ATOM 643 N N A ASP A 1 131 ? -6.810 54.815 16.491 0.60 18.89 133 ASP A N 1
ATOM 644 N N B ASP A 1 131 ? -6.911 54.801 16.540 0.40 18.28 133 ASP A N 1
ATOM 645 C CA A ASP A 1 131 ? -7.825 54.725 15.434 0.60 22.64 133 ASP A CA 1
ATOM 646 C CA B ASP A 1 131 ? -8.003 54.690 15.529 0.40 21.26 133 ASP A CA 1
ATOM 647 C C A ASP A 1 131 ? -7.247 55.378 14.188 0.60 20.46 133 ASP A C 1
ATOM 648 C C B ASP A 1 131 ? -7.511 55.236 14.128 0.40 21.32 133 ASP A C 1
ATOM 649 O O A ASP A 1 131 ? -7.398 56.580 13.857 0.60 21.27 133 ASP A O 1
ATOM 650 O O B ASP A 1 131 ? -8.092 56.237 13.610 0.40 29.49 133 ASP A O 1
ATOM 659 N N . CYS A 1 132 ? -6.508 54.607 13.481 1.00 23.10 134 CYS A N 1
ATOM 660 C CA . CYS A 1 132 ? -6.018 55.055 12.196 1.00 20.55 134 CYS A CA 1
ATOM 661 C C . CYS A 1 132 ? -5.651 53.846 11.330 1.00 25.88 134 CYS A C 1
ATOM 662 O O . CYS A 1 132 ? -5.684 52.735 11.844 1.00 27.89 134 CYS A O 1
ATOM 665 N N . ILE A 1 133 ? -5.290 54.029 10.045 1.00 26.42 135 ILE A N 1
ATOM 666 C CA . ILE A 1 133 ? -5.174 52.865 9.151 1.00 29.81 135 ILE A CA 1
ATOM 667 C C . ILE A 1 133 ? -3.986 51.953 9.466 1.00 25.29 135 ILE A C 1
ATOM 668 O O . ILE A 1 133 ? -4.197 50.747 9.322 1.00 34.81 135 ILE A O 1
ATOM 673 N N . HIS A 1 134 ? -2.823 52.445 9.861 1.00 23.10 136 HIS A N 1
ATOM 674 C CA . HIS A 1 134 ? -1.738 51.567 10.227 1.00 25.08 136 HIS A CA 1
ATOM 675 C C . HIS A 1 134 ? -1.674 51.471 11.752 1.00 16.52 136 HIS A C 1
ATOM 676 O O . HIS A 1 134 ? -0.615 51.034 12.279 1.00 22.44 136 HIS A O 1
ATOM 683 N N . CYS A 1 135 ? -2.792 51.756 12.464 1.00 17.02 137 CYS A N 1
ATOM 684 C CA . CYS A 1 135 ? -2.700 51.748 13.959 1.00 18.37 137 CYS A CA 1
ATOM 685 C C . CYS A 1 135 ? -2.796 50.318 14.508 1.00 17.31 137 CYS A C 1
ATOM 686 O O . CYS A 1 135 ? -2.452 50.078 15.694 1.00 17.89 137 CYS A O 1
ATOM 689 N N . ASP A 1 136 ? -3.251 49.320 13.748 1.00 19.45 138 ASP A N 1
ATOM 690 C CA . ASP A 1 136 ? -3.213 47.888 14.228 1.00 23.43 138 ASP A CA 1
ATOM 691 C C . ASP A 1 136 ? -1.846 47.408 14.820 1.00 18.74 138 ASP A C 1
ATOM 692 O O . ASP A 1 136 ? -1.796 46.718 15.860 1.00 27.95 138 ASP A O 1
ATOM 697 N N . ALA A 1 137 ? -0.753 47.829 14.199 1.00 20.20 139 ALA A N 1
ATOM 698 C CA . ALA A 1 137 ? 0.627 47.445 14.628 1.00 19.81 139 ALA A CA 1
ATOM 699 C C . ALA A 1 137 ? 1.004 48.050 15.999 1.00 18.46 139 ALA A C 1
ATOM 700 O O . ALA A 1 137 ? 1.887 47.478 16.711 1.00 23.19 139 ALA A O 1
ATOM 702 N N . THR A 1 138 ? 0.348 49.150 16.433 1.00 17.70 140 THR A N 1
ATOM 703 C CA . THR A 1 138 ? 0.727 49.807 17.662 1.00 14.60 140 THR A CA 1
ATOM 704 C C . THR A 1 138 ? -0.431 49.815 18.674 1.00 14.30 140 THR A C 1
ATOM 705 O O . THR A 1 138 ? -0.267 50.451 19.716 1.00 15.17 140 THR A O 1
ATOM 709 N N . GLU A 1 139 ? -1.548 49.079 18.444 1.00 15.42 141 GLU A N 1
ATOM 710 C CA . GLU A 1 139 ? -2.771 49.240 19.214 1.00 16.28 141 GLU A CA 1
ATOM 711 C C . GLU A 1 139 ? -2.613 48.793 20.686 1.00 16.56 141 GLU A C 1
ATOM 712 O O . GLU A 1 139 ? -3.454 49.166 21.497 1.00 21.70 141 GLU A O 1
ATOM 718 N N . ASP A 1 140 ? -1.602 47.985 21.037 1.00 17.08 142 ASP A N 1
ATOM 719 C CA . ASP A 1 140 ? -1.452 47.489 22.413 1.00 18.73 142 ASP A CA 1
ATOM 720 C C . ASP A 1 140 ? -0.632 48.410 23.235 1.00 15.48 142 ASP A C 1
ATOM 721 O O . ASP A 1 140 ? -0.467 48.197 24.434 1.00 17.80 142 ASP A O 1
ATOM 726 N N . LEU A 1 141 ? -0.092 49.473 22.619 1.00 13.09 143 LEU A N 1
ATOM 727 C CA . LEU A 1 141 ? 0.705 50.424 23.348 1.00 13.58 143 LEU A CA 1
ATOM 728 C C . LEU A 1 141 ? -0.251 51.304 24.152 1.00 13.71 143 LEU A C 1
ATOM 729 O O . LEU A 1 141 ? -1.330 51.643 23.712 1.00 16.04 143 LEU A O 1
ATOM 734 N N . LYS A 1 142 ? 0.151 51.597 25.423 1.00 13.41 144 LYS A N 1
ATOM 735 C CA . LYS A 1 142 ? -0.552 52.602 26.238 1.00 14.07 144 LYS A CA 1
ATOM 736 C C . LYS A 1 142 ? -0.060 54.000 25.860 1.00 12.95 144 LYS A C 1
ATOM 737 O O . LYS A 1 142 ? 1.114 54.262 25.920 1.00 14.06 144 LYS A O 1
ATOM 743 N N . ILE A 1 143 ? -0.977 54.870 25.498 1.00 12.82 145 ILE A N 1
ATOM 744 C CA . ILE A 1 143 ? -0.616 56.282 25.215 1.00 12.59 145 ILE A CA 1
ATOM 745 C C . ILE A 1 143 ? -0.605 57.028 26.562 1.00 12.43 145 ILE A C 1
ATOM 746 O O . ILE A 1 143 ? -1.591 57.079 27.269 1.00 15.63 145 ILE A O 1
ATOM 751 N N . ILE A 1 144 ? 0.560 57.528 26.904 1.00 12.00 146 ILE A N 1
ATOM 752 C CA . ILE A 1 144 ? 0.715 58.189 28.238 1.00 11.92 146 ILE A CA 1
ATOM 753 C C . ILE A 1 144 ? 0.286 59.658 28.149 1.00 11.78 146 ILE A C 1
ATOM 754 O O . ILE A 1 144 ? -0.535 60.113 28.954 1.00 15.77 146 ILE A O 1
ATOM 759 N N . LYS A 1 145 ? 0.728 60.376 27.103 1.00 11.84 147 LYS A N 1
ATOM 760 C CA . LYS A 1 145 ? 0.459 61.817 26.956 1.00 12.81 147 LYS A CA 1
ATOM 761 C C . LYS A 1 145 ? 0.779 62.184 25.491 1.00 10.77 147 LYS A C 1
ATOM 762 O O . LYS A 1 145 ? 1.673 61.616 24.924 1.00 11.54 147 LYS A O 1
ATOM 768 N N . THR A 1 146 ? 0.078 63.208 25.007 1.00 11.24 148 THR A N 1
ATOM 769 C CA . THR A 1 146 ? 0.421 63.860 23.745 1.00 10.96 148 THR A CA 1
ATOM 770 C C . THR A 1 146 ? 0.467 65.384 23.968 1.00 12.28 148 THR A C 1
ATOM 771 O O . THR A 1 146 ? -0.120 65.939 24.880 1.00 14.06 148 THR A O 1
ATOM 775 N N . TRP A 1 147 ? 1.124 66.036 23.027 1.00 11.86 149 TRP A N 1
ATOM 776 C CA . TRP A 1 147 ? 1.254 67.493 22.986 1.00 12.55 149 TRP A CA 1
ATOM 777 C C . TRP A 1 147 ? 1.059 68.002 21.562 1.00 11.96 149 TRP A C 1
ATOM 778 O O . TRP A 1 147 ? 1.503 67.309 20.595 1.00 12.59 149 TRP A O 1
ATOM 789 N N . SER A 1 148 ? 0.555 69.226 21.485 1.00 12.55 150 SER A N 1
ATOM 790 C CA . SER A 1 148 ? 0.439 70.019 20.252 1.00 12.91 150 SER A CA 1
ATOM 791 C C . SER A 1 148 ? 0.780 71.489 20.612 1.00 10.08 150 SER A C 1
ATOM 792 O O . SER A 1 148 ? -0.093 72.187 21.117 1.00 15.55 150 SER A O 1
ATOM 795 N N . THR A 1 149 ? 2.025 71.873 20.485 1.00 11.17 151 THR A N 1
ATOM 796 C CA . THR A 1 149 ? 2.502 73.139 21.105 1.00 12.59 151 THR A CA 1
ATOM 797 C C . THR A 1 149 ? 2.019 74.347 20.302 1.00 14.20 151 THR A C 1
ATOM 798 O O . THR A 1 149 ? 1.671 74.292 19.123 1.00 14.66 151 THR A O 1
ATOM 802 N N . LEU A 1 150 ? 1.995 75.475 20.993 1.00 14.77 152 LEU A N 1
ATOM 803 C CA . LEU A 1 150 ? 1.322 76.687 20.482 1.00 17.33 152 LEU A CA 1
ATOM 804 C C . LEU A 1 150 ? 2.069 77.389 19.328 1.00 15.37 152 LEU A C 1
ATOM 805 O O . LEU A 1 150 ? 1.458 77.628 18.263 1.00 21.28 152 LEU A O 1
ATOM 810 N N . ILE A 1 151 ? 3.327 77.719 19.455 1.00 14.45 153 ILE A N 1
ATOM 811 C CA . ILE A 1 151 ? 4.056 78.601 18.507 1.00 16.37 153 ILE A CA 1
ATOM 812 C C . ILE A 1 151 ? 4.660 77.799 17.346 1.00 15.99 153 ILE A C 1
ATOM 813 O O . ILE A 1 151 ? 4.456 78.170 16.193 1.00 20.96 153 ILE A O 1
ATOM 818 N N . TYR A 1 152 ? 5.301 76.670 17.653 1.00 12.73 154 TYR A N 1
ATOM 819 C CA . TYR A 1 152 ? 6.098 75.872 16.711 1.00 12.93 154 TYR A CA 1
ATOM 820 C C . TYR A 1 152 ? 5.305 74.615 16.290 1.00 11.29 154 TYR A C 1
ATOM 821 O O . TYR A 1 152 ? 5.805 73.884 15.392 1.00 14.91 154 TYR A O 1
ATOM 830 N N . ASP A 1 153 ? 4.089 74.438 16.782 1.00 13.03 155 ASP A N 1
ATOM 831 C CA . ASP A 1 153 ? 3.164 73.359 16.364 1.00 13.42 155 ASP A CA 1
ATOM 832 C C . ASP A 1 153 ? 3.893 72.015 16.480 1.00 13.61 155 ASP A C 1
ATOM 833 O O . ASP A 1 153 ? 3.796 71.148 15.609 1.00 13.06 155 ASP A O 1
ATOM 838 N N . THR A 1 154 ? 4.633 71.810 17.576 1.00 11.63 156 THR A N 1
ATOM 839 C CA . THR A 1 154 ? 5.283 70.500 17.808 1.00 10.00 156 THR A CA 1
ATOM 840 C C . THR A 1 154 ? 4.248 69.526 18.341 1.00 10.12 156 THR A C 1
ATOM 841 O O . THR A 1 154 ? 3.649 69.733 19.405 1.00 11.50 156 THR A O 1
ATOM 845 N N . ASN A 1 155 ? 4.100 68.424 17.599 1.00 10.79 157 ASN A N 1
ATOM 846 C CA . ASN A 1 155 ? 3.158 67.349 17.912 1.00 10.37 157 ASN A CA 1
ATOM 847 C C . ASN A 1 155 ? 3.986 66.106 18.264 1.00 9.42 157 ASN A C 1
ATOM 848 O O . ASN A 1 155 ? 4.810 65.650 17.489 1.00 11.17 157 ASN A O 1
ATOM 853 N N . ALA A 1 156 ? 3.759 65.623 19.474 1.00 10.33 158 ALA A N 1
ATOM 854 C CA . ALA A 1 156 ? 4.610 64.559 20.063 1.00 10.12 158 ALA A CA 1
ATOM 855 C C . ALA A 1 156 ? 3.738 63.711 21.003 1.00 9.03 158 ALA A C 1
ATOM 856 O O . ALA A 1 156 ? 2.663 64.110 21.488 1.00 10.25 158 ALA A O 1
ATOM 858 N N . MET A 1 157 ? 4.278 62.471 21.240 1.00 8.96 159 MET A N 1
ATOM 859 C CA . MET A 1 157 ? 3.585 61.600 22.141 1.00 10.93 159 MET A CA 1
ATOM 860 C C . MET A 1 157 ? 4.602 60.705 22.837 1.00 9.85 159 MET A C 1
ATOM 861 O O . MET A 1 157 ? 5.689 60.411 22.362 1.00 10.31 159 MET A O 1
ATOM 866 N N . VAL A 1 158 ? 4.181 60.312 24.047 1.00 10.22 160 VAL A N 1
ATOM 867 C CA . VAL A 1 158 ? 4.872 59.216 24.829 1.00 10.80 160 VAL A CA 1
ATOM 868 C C . VAL A 1 158 ? 3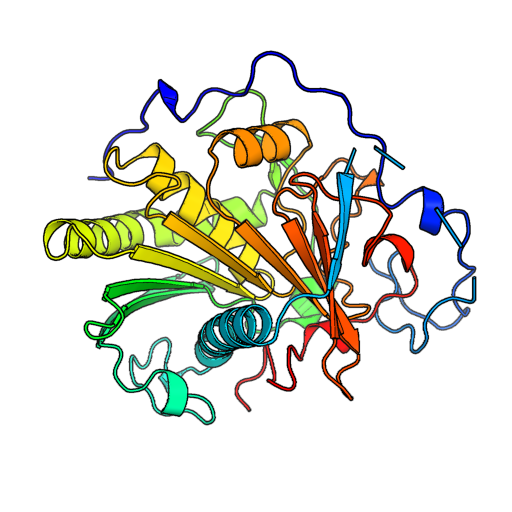.891 58.049 24.962 1.00 10.17 160 VAL A C 1
ATOM 869 O O . VAL A 1 158 ? 2.751 58.262 25.313 1.00 11.19 160 VAL A O 1
ATOM 873 N N . ALA A 1 159 ? 4.396 56.832 24.682 1.00 10.08 161 ALA A N 1
ATOM 874 C CA . ALA A 1 159 ? 3.608 55.605 24.769 1.00 10.89 161 ALA A CA 1
ATOM 875 C C . ALA A 1 159 ? 4.460 54.505 25.444 1.00 10.23 161 ALA A C 1
ATOM 876 O O . ALA A 1 159 ? 5.643 54.637 25.487 1.00 13.18 161 ALA A O 1
ATOM 878 N N . ARG A 1 160 ? 3.806 53.434 25.916 1.00 10.77 162 ARG A N 1
ATOM 879 C CA . ARG A 1 160 ? 4.576 52.322 26.531 1.00 10.49 162 ARG A CA 1
ATOM 880 C C . ARG A 1 160 ? 3.996 50.983 26.057 1.00 10.59 162 ARG A C 1
ATOM 881 O O . ARG A 1 160 ? 2.795 50.778 26.079 1.00 12.00 162 ARG A O 1
ATOM 889 N N . GLY A 1 161 ? 4.931 50.099 25.698 1.00 11.89 163 GLY A N 1
ATOM 890 C CA . GLY A 1 161 ? 4.604 48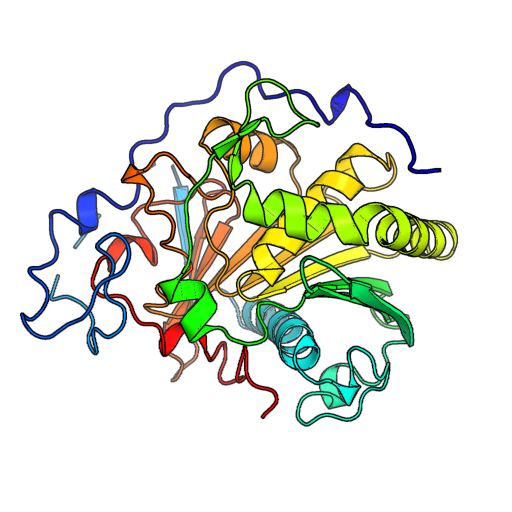.712 25.336 1.00 12.69 163 GLY A CA 1
ATOM 891 C C . GLY A 1 161 ? 5.115 47.770 26.426 1.00 10.09 163 GLY A C 1
ATOM 892 O O . GLY A 1 161 ? 6.325 47.651 26.568 1.00 12.58 163 GLY A O 1
ATOM 893 N N . ASP A 1 162 ? 4.215 47.155 27.175 1.00 12.11 164 ASP A N 1
ATOM 894 C CA . ASP A 1 162 ? 4.675 46.270 28.283 1.00 12.75 164 ASP A CA 1
ATOM 895 C C . ASP A 1 162 ? 5.219 44.925 27.750 1.00 14.77 164 ASP A C 1
ATOM 896 O O . ASP A 1 162 ? 6.229 44.442 28.236 1.00 15.88 164 ASP A O 1
ATOM 901 N N . SER A 1 163 ? 4.653 44.386 26.667 1.00 13.23 165 SER A N 1
ATOM 902 C CA . SER A 1 163 ? 5.187 43.150 26.095 1.00 13.06 165 SER A CA 1
ATOM 903 C C . SER A 1 163 ? 6.629 43.344 25.614 1.00 15.32 165 SER A C 1
ATOM 904 O O . SER A 1 163 ? 7.478 42.537 25.817 1.00 16.15 165 SER A O 1
ATOM 907 N N . GLU A 1 164 ? 6.898 44.450 24.915 1.00 15.71 166 GLU A N 1
ATOM 908 C CA . GLU A 1 164 ? 8.254 44.612 24.424 1.00 18.15 166 GLU A CA 1
ATOM 909 C C . GLU A 1 164 ? 9.124 45.482 25.330 1.00 13.36 166 GLU A C 1
ATOM 910 O O . GLU A 1 164 ? 10.246 45.809 24.938 1.00 14.11 166 GLU A O 1
ATOM 916 N N . LYS A 1 165 ? 8.623 45.807 26.530 1.00 13.18 167 LYS A N 1
ATOM 917 C CA . LYS A 1 165 ? 9.399 46.512 27.558 1.00 11.90 167 LYS A CA 1
ATOM 918 C C . LYS A 1 165 ? 10.078 47.773 26.989 1.00 10.92 167 LYS A C 1
ATOM 919 O O . LYS A 1 165 ? 11.309 47.939 27.084 1.0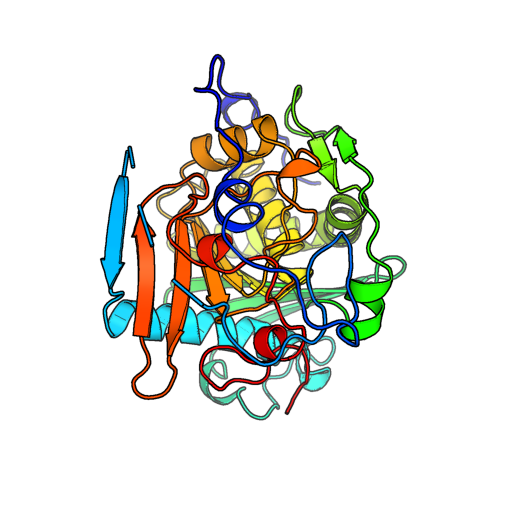0 11.70 167 LYS A O 1
ATOM 925 N N . THR A 1 166 ? 9.244 48.597 26.307 1.00 11.75 168 THR A N 1
ATOM 926 C CA . THR A 1 166 ? 9.751 49.780 25.667 1.00 10.55 168 THR A CA 1
ATOM 927 C C . THR A 1 166 ? 8.824 50.995 25.956 1.00 9.81 168 THR A C 1
ATOM 928 O O . THR A 1 166 ? 7.587 50.907 25.951 1.00 11.50 168 THR A O 1
ATOM 932 N N . ILE A 1 167 ? 9.529 52.092 26.291 1.00 10.15 169 ILE A N 1
ATOM 933 C CA . ILE A 1 167 ? 8.946 53.461 26.409 1.00 11.20 169 ILE A CA 1
ATOM 934 C C . ILE A 1 167 ? 9.250 54.180 25.085 1.00 10.94 169 ILE A C 1
ATOM 935 O O . ILE A 1 167 ? 10.401 54.295 24.727 1.00 11.52 169 ILE A O 1
ATOM 940 N N . TYR A 1 168 ? 8.205 54.552 24.375 1.00 10.16 170 TYR A N 1
ATOM 941 C CA . TYR A 1 168 ? 8.346 55.167 23.048 1.00 11.63 170 TYR A CA 1
ATOM 942 C C . TYR A 1 168 ? 8.083 56.669 23.100 1.00 11.51 170 TYR A C 1
ATOM 943 O O . TYR A 1 168 ? 7.135 57.112 23.749 1.00 12.07 170 TYR A O 1
ATOM 952 N N . ILE A 1 169 ? 8.899 57.378 22.363 1.00 9.92 171 ILE A N 1
ATOM 953 C CA . ILE A 1 169 ? 8.698 58.845 22.129 1.00 8.94 171 ILE A CA 1
ATOM 954 C C . ILE A 1 169 ? 8.644 59.074 20.606 1.00 8.52 171 ILE A C 1
ATOM 955 O O . ILE A 1 169 ? 9.572 58.657 19.923 1.00 9.88 171 ILE A O 1
ATOM 960 N N . VAL A 1 170 ? 7.552 59.718 20.183 1.00 9.16 172 VAL A N 1
ATOM 961 C CA . VAL A 1 170 ? 7.347 59.904 18.748 1.00 8.66 172 VAL A CA 1
ATOM 962 C C . VAL A 1 170 ? 7.100 61.398 18.491 1.00 8.85 172 VAL A C 1
ATOM 963 O O . VAL A 1 170 ? 6.234 61.964 19.150 1.00 10.04 172 VAL A O 1
ATOM 967 N N . PHE A 1 171 ? 7.806 61.901 17.502 1.00 8.40 173 PHE A N 1
ATOM 968 C CA . PHE A 1 171 ? 7.619 63.286 17.031 1.00 8.91 173 PHE A CA 1
ATOM 969 C C . PHE A 1 171 ? 7.054 63.283 15.601 1.00 8.10 173 PHE A C 1
ATOM 970 O O . PHE A 1 171 ? 7.668 62.660 14.730 1.00 10.54 173 PHE A O 1
ATOM 978 N N . ARG A 1 172 ? 5.993 64.042 15.391 1.00 8.59 174 ARG A N 1
ATOM 979 C CA . ARG A 1 172 ? 5.470 64.269 14.036 1.00 8.63 174 ARG A CA 1
ATOM 980 C C . ARG A 1 172 ? 6.335 65.311 13.334 1.00 8.53 174 ARG A C 1
ATOM 981 O O . ARG A 1 172 ? 6.800 66.274 13.979 1.00 11.15 174 ARG A O 1
ATOM 989 N N . GLY A 1 173 ? 6.447 65.187 12.004 1.00 8.86 175 GLY A N 1
ATOM 990 C CA . GLY A 1 173 ? 6.950 66.332 11.177 1.00 10.41 175 GLY A CA 1
ATOM 991 C C . GLY A 1 173 ? 5.898 67.410 10.946 1.00 9.12 175 GLY A C 1
ATOM 992 O O . GLY A 1 173 ? 4.912 67.498 11.681 1.00 11.19 175 GLY A O 1
ATOM 993 N N . SER A 1 174 ? 6.133 68.212 9.873 1.00 11.12 176 SER A N 1
ATOM 994 C CA . SER A 1 174 ? 5.284 69.336 9.596 1.00 11.41 176 SER A CA 1
ATOM 995 C C . SER A 1 174 ? 3.899 68.873 9.152 1.00 11.95 176 SER A C 1
ATOM 996 O O . SER A 1 174 ? 3.811 67.829 8.456 1.00 13.50 176 SER A O 1
ATOM 999 N N . SER A 1 175 ? 2.866 69.638 9.435 1.00 13.28 177 SER A N 1
ATOM 1000 C CA . SER A 1 175 ? 1.547 69.356 8.865 1.00 16.68 177 SER A CA 1
ATOM 1001 C C . SER A 1 175 ? 1.397 69.888 7.425 1.00 15.06 177 SER A C 1
ATOM 1002 O O . SER A 1 175 ? 0.386 69.571 6.819 1.00 19.29 177 SER A O 1
ATOM 1005 N N . SER A 1 176 ? 2.389 70.630 6.892 1.00 16.57 178 SER A N 1
ATOM 1006 C CA . SER A 1 176 ? 2.393 71.068 5.513 1.00 18.82 178 SER A CA 1
ATOM 1007 C C . SER A 1 176 ? 3.812 70.859 4.939 1.00 15.08 178 SER A C 1
ATOM 1008 O O . SER A 1 176 ? 4.605 71.779 4.828 1.00 18.41 178 SER A O 1
ATOM 1011 N N . ILE A 1 177 ? 4.110 69.592 4.608 1.00 19.91 179 ILE A N 1
ATOM 1012 C CA . ILE A 1 177 ? 5.483 69.200 4.294 1.00 19.02 179 ILE A CA 1
ATOM 1013 C C . ILE A 1 177 ? 6.068 69.916 3.100 1.00 19.28 179 ILE A C 1
ATOM 1014 O O . ILE A 1 177 ? 7.262 70.229 3.160 1.00 19.05 179 ILE A O 1
ATOM 1019 N N . ARG A 1 178 ? 5.293 69.981 2.010 1.00 22.25 180 ARG A N 1
ATOM 1020 C CA . ARG A 1 178 ? 5.874 70.609 0.804 1.00 24.58 180 ARG A CA 1
ATOM 1021 C C . ARG A 1 178 ? 6.262 72.063 1.105 1.00 18.84 180 ARG A C 1
ATOM 1022 O O . ARG A 1 178 ? 7.353 72.497 0.680 1.00 21.35 180 ARG A O 1
ATOM 1030 N N . ASN A 1 179 ? 5.393 72.795 1.839 1.00 22.55 181 ASN A N 1
ATOM 1031 C CA . ASN A 1 179 ? 5.668 74.190 2.198 1.00 23.70 181 ASN A CA 1
ATOM 1032 C C . ASN A 1 179 ? 6.832 74.286 3.192 1.00 21.47 181 ASN A C 1
ATOM 1033 O O . ASN A 1 179 ? 7.717 75.112 3.024 1.00 23.13 181 ASN A O 1
ATOM 1038 N N . TRP A 1 180 ? 6.929 73.315 4.072 1.00 18.78 182 TRP A N 1
ATOM 1039 C CA . TRP A 1 180 ? 8.046 73.226 5.022 1.00 17.56 182 TRP A CA 1
ATOM 1040 C C . TRP A 1 180 ? 9.380 73.091 4.268 1.00 17.46 182 TRP A C 1
ATOM 1041 O O . TRP A 1 180 ? 10.394 73.789 4.575 1.00 19.19 182 TRP A O 1
ATOM 1052 N N . ILE A 1 181 ? 9.416 72.188 3.285 1.00 17.54 183 ILE A N 1
ATOM 1053 C CA . ILE A 1 181 ? 10.630 72.024 2.529 1.00 17.90 183 ILE A CA 1
ATOM 1054 C C . ILE A 1 181 ? 10.922 73.335 1.772 1.00 20.80 183 ILE A C 1
ATOM 1055 O O . ILE A 1 181 ? 12.049 73.839 1.765 1.00 22.26 183 ILE A O 1
ATOM 1060 N N . ALA A 1 182 ? 9.917 73.891 1.088 1.00 22.03 184 ALA A N 1
ATOM 1061 C CA . ALA A 1 182 ? 10.161 75.036 0.212 1.00 28.15 184 ALA A CA 1
ATOM 1062 C C . ALA A 1 182 ? 10.659 76.230 1.033 1.00 21.08 184 ALA A C 1
ATOM 1063 O O . ALA A 1 182 ? 11.470 77.042 0.540 1.00 26.48 184 ALA A O 1
ATOM 1065 N N . ASP A 1 183 ? 10.102 76.364 2.252 1.0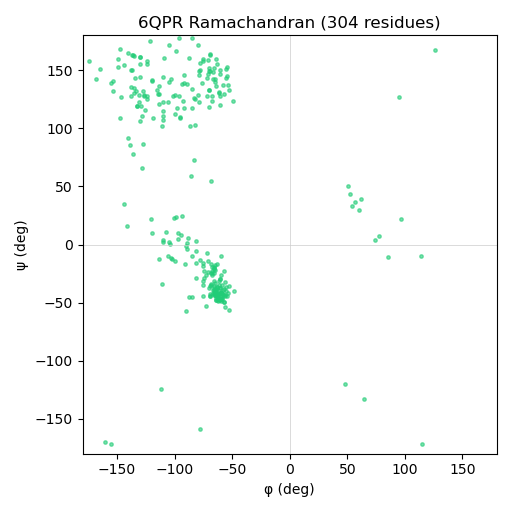0 23.07 185 ASP A N 1
ATOM 1066 C CA . ASP A 1 183 ? 10.373 77.509 3.147 1.00 25.05 185 ASP A CA 1
ATOM 1067 C C . ASP A 1 183 ? 11.570 77.365 4.120 1.00 18.50 185 ASP A C 1
ATOM 1068 O O . ASP A 1 183 ? 11.844 78.295 4.895 1.00 22.73 185 ASP A O 1
ATOM 1073 N N . LEU A 1 184 ? 12.275 76.241 4.060 1.00 18.17 186 LEU A N 1
ATOM 1074 C CA . LEU A 1 184 ? 13.352 75.942 5.010 1.00 18.12 186 LEU A CA 1
ATOM 1075 C C . LEU A 1 184 ? 14.450 77.008 4.889 1.00 16.41 186 LEU A C 1
ATOM 1076 O O . LEU A 1 184 ? 14.882 77.374 3.738 1.00 23.76 186 LEU A O 1
ATOM 1081 N N . THR A 1 185 ? 14.849 77.553 6.031 1.00 21.99 187 THR A N 1
ATOM 1082 C CA . THR A 1 185 ? 16.068 78.335 6.121 1.00 21.37 187 THR A CA 1
ATOM 1083 C C . THR A 1 185 ? 17.178 77.526 6.812 1.00 22.97 187 THR A C 1
ATOM 1084 O O . THR A 1 185 ? 17.039 76.331 7.189 1.00 26.75 187 THR A O 1
ATOM 1088 N N . PHE A 1 186 ? 18.347 78.061 6.801 1.00 23.71 188 PHE A N 1
ATOM 1089 C CA . PHE A 1 186 ? 19.434 77.505 7.556 1.00 28.12 188 PHE A CA 1
ATOM 1090 C C . PHE A 1 186 ? 19.976 78.677 8.350 1.00 30.87 188 PHE A C 1
ATOM 1091 O O . PHE A 1 186 ? 20.463 79.653 7.784 1.00 35.21 188 PHE A O 1
ATOM 1099 N N . VAL A 1 187 ? 19.748 78.586 9.647 1.00 19.37 189 VAL A N 1
ATOM 1100 C CA . VAL A 1 187 ? 20.121 79.579 10.651 1.00 21.50 189 VAL A CA 1
ATOM 1101 C C . VAL A 1 187 ? 20.895 78.853 11.746 1.00 19.00 189 VAL A C 1
ATOM 1102 O O . VAL A 1 187 ? 20.325 78.510 12.807 1.00 21.88 189 VAL A O 1
ATOM 1106 N N . PRO A 1 188 ? 22.208 78.711 11.560 1.00 13.86 190 PRO A N 1
ATOM 1107 C CA . PRO A 1 188 ? 23.018 78.064 12.622 1.00 15.09 190 PRO A CA 1
ATOM 1108 C C . PRO A 1 188 ? 23.147 78.952 13.867 1.00 13.50 190 PRO A C 1
ATOM 1109 O O . PRO A 1 188 ? 23.484 80.126 13.768 1.00 17.68 190 PRO A O 1
ATOM 1113 N N . VAL A 1 189 ? 22.903 78.307 15.028 1.00 12.21 191 VAL A N 1
ATOM 1114 C CA . VAL A 1 189 ? 23.023 78.964 16.315 1.00 13.81 191 VAL A CA 1
ATOM 1115 C C . VAL A 1 189 ? 23.777 78.029 17.277 1.00 13.56 191 VAL A C 1
ATOM 1116 O O . VAL A 1 189 ? 23.820 76.823 17.078 1.00 12.75 191 VAL A O 1
ATOM 1120 N N . SER A 1 190 ? 24.291 78.622 18.356 1.00 11.90 192 SER A N 1
ATOM 1121 C CA . SER A 1 190 ? 24.896 77.853 19.437 1.00 14.71 192 SER A CA 1
ATOM 1122 C C . SER A 1 190 ? 23.903 76.784 19.906 1.00 13.73 192 SER A C 1
ATOM 1123 O O . SER A 1 190 ? 22.737 77.099 20.146 1.00 14.99 192 SER A O 1
ATOM 1126 N N . TYR A 1 191 ? 24.372 75.527 20.070 1.00 12.75 193 TYR A N 1
ATOM 1127 C CA . TYR A 1 191 ? 23.648 74.484 20.721 1.00 12.32 193 TYR A CA 1
ATOM 1128 C C . TYR A 1 191 ? 23.933 74.570 22.230 1.00 12.68 193 TYR A C 1
ATOM 1129 O O . TYR A 1 191 ? 25.006 74.204 22.657 1.00 12.95 193 TYR A O 1
ATOM 1138 N N . PRO A 1 192 ? 22.986 75.128 22.974 1.00 11.94 194 PRO A N 1
ATOM 1139 C CA . PRO A 1 192 ? 23.390 75.552 24.362 1.00 12.05 194 PRO A CA 1
ATOM 1140 C C . PRO A 1 192 ? 24.008 74.469 25.277 1.00 12.84 194 PRO A C 1
ATOM 1141 O O . PRO A 1 192 ? 24.854 74.833 26.107 1.00 15.85 194 PRO A O 1
ATOM 1145 N N . PRO A 1 193 ? 23.500 73.238 25.258 1.00 13.55 195 PRO A N 1
ATOM 1146 C CA . PRO A 1 193 ? 24.076 72.257 26.148 1.00 14.57 195 PRO A CA 1
ATOM 1147 C C . PRO A 1 193 ? 25.569 71.961 25.944 1.00 14.45 195 PRO A C 1
ATOM 1148 O O . PRO A 1 193 ? 26.232 71.534 26.914 1.00 16.36 195 PRO A O 1
ATOM 1152 N N . VAL A 1 194 ? 26.088 72.086 24.716 1.00 13.16 196 VAL A N 1
ATOM 1153 C CA . VAL A 1 194 ? 27.441 71.646 24.366 1.00 12.12 196 VAL A CA 1
ATOM 1154 C C . VAL A 1 194 ? 28.247 72.777 23.726 1.00 13.71 196 VAL A C 1
ATOM 1155 O O . VAL A 1 194 ? 28.037 73.134 22.581 1.00 13.54 196 VAL A O 1
ATOM 1159 N N A SER A 1 195 ? 29.097 73.428 24.496 0.50 17.65 197 SER A N 1
ATOM 1160 N N B SER A 1 195 ? 29.208 73.295 24.472 0.50 16.88 197 SER A N 1
ATOM 1161 C CA A SER A 1 195 ? 29.826 74.546 23.970 0.50 17.94 197 SER A CA 1
ATOM 1162 C CA B SER A 1 195 ? 30.046 74.372 24.036 0.50 16.91 197 SER A CA 1
ATOM 1163 C C A SER A 1 195 ? 30.693 74.070 22.793 0.50 16.83 197 SER A C 1
ATOM 1164 C C B SER A 1 195 ? 30.739 73.993 22.726 0.50 15.85 197 SER A C 1
ATOM 1165 O O A SER A 1 195 ? 31.198 72.948 22.806 0.50 19.71 197 SER A O 1
ATOM 1166 O O B SER A 1 195 ? 31.196 72.863 22.587 0.50 18.19 197 SER A O 1
ATOM 1171 N N . GLY A 1 196 ? 30.848 74.943 21.796 1.00 17.13 198 GLY A N 1
ATOM 1172 C CA . GLY A 1 196 ? 31.664 74.661 20.567 1.00 16.95 198 GLY A CA 1
ATOM 1173 C C . GLY A 1 196 ? 30.855 73.996 19.449 1.00 14.82 198 GLY A C 1
ATOM 1174 O O . GLY A 1 196 ? 31.442 73.591 18.454 1.00 18.83 198 GLY A O 1
ATOM 1175 N N . THR A 1 197 ? 29.548 73.841 19.615 1.00 13.53 199 THR A N 1
ATOM 1176 C CA . THR A 1 197 ? 28.681 73.156 18.653 1.00 12.92 199 THR A CA 1
ATOM 1177 C C . THR A 1 197 ? 27.536 74.088 18.225 1.00 12.92 199 THR A C 1
ATOM 1178 O O . THR A 1 197 ? 27.101 74.985 18.963 1.00 13.75 199 THR A O 1
ATOM 1182 N N . LYS A 1 198 ? 27.018 73.804 17.026 1.00 13.16 200 LYS A N 1
ATOM 1183 C CA . LYS A 1 198 ? 25.866 74.591 16.468 1.00 12.55 200 LYS A CA 1
ATOM 1184 C C . LYS A 1 198 ? 24.827 73.705 15.804 1.00 10.04 200 LYS A C 1
ATOM 1185 O O . LYS A 1 198 ? 25.164 72.617 15.327 1.00 11.75 200 LYS A O 1
ATOM 1191 N N . VAL A 1 199 ? 23.591 74.185 15.867 1.00 9.96 201 VAL A N 1
ATOM 1192 C CA . VAL A 1 199 ? 22.454 73.496 15.286 1.00 10.76 201 VAL A CA 1
ATOM 1193 C C . VAL A 1 199 ? 21.568 74.528 14.552 1.00 11.66 201 VAL A C 1
ATOM 1194 O O . VAL A 1 199 ? 21.684 75.727 14.806 1.00 12.36 201 VAL A O 1
ATOM 1198 N N . HIS A 1 200 ? 20.700 74.037 13.695 1.00 10.32 202 HIS A N 1
ATOM 1199 C CA . HIS A 1 200 ? 19.760 74.916 13.035 1.00 10.84 202 HIS A CA 1
ATOM 1200 C C . HIS A 1 200 ? 18.751 75.405 14.090 1.00 10.93 202 HIS A C 1
ATOM 1201 O O . HIS A 1 200 ? 18.096 74.601 14.782 1.00 12.51 202 HIS A O 1
ATOM 1208 N N . LYS A 1 201 ? 18.504 76.708 14.083 1.00 12.77 203 LYS A N 1
ATOM 1209 C CA . LYS A 1 201 ? 17.637 77.357 15.097 1.00 13.32 203 LYS A CA 1
ATOM 1210 C C . LYS A 1 201 ? 16.224 76.777 15.062 1.00 11.28 203 LYS A C 1
ATOM 1211 O O . LYS A 1 201 ? 15.625 76.532 16.117 1.00 12.75 203 LYS A O 1
ATOM 1217 N N . GLY A 1 202 ? 15.601 76.591 13.843 1.00 12.64 204 GLY A N 1
ATOM 1218 C CA . GLY A 1 202 ? 14.204 76.113 13.799 1.00 13.31 204 GLY A CA 1
ATOM 1219 C C . GLY A 1 202 ? 14.040 74.789 14.510 1.00 12.41 204 GLY A C 1
ATOM 1220 O O . GLY A 1 202 ? 12.998 74.545 15.117 1.00 12.62 204 GLY A O 1
ATOM 1221 N N . PHE A 1 203 ? 15.038 73.931 14.348 1.00 13.64 205 PHE A N 1
ATOM 1222 C CA . PHE A 1 203 ? 14.960 72.561 14.945 1.00 13.31 205 PHE A CA 1
ATOM 1223 C C . PHE A 1 203 ? 15.057 72.668 16.470 1.00 12.93 205 PHE A C 1
ATOM 1224 O O . PHE A 1 203 ? 14.275 71.992 17.250 1.00 14.04 205 PHE A O 1
ATOM 1232 N N . LEU A 1 204 ? 16.002 73.508 16.886 1.00 13.73 206 LEU A N 1
ATOM 1233 C CA . LEU A 1 204 ? 16.178 73.681 18.327 1.00 13.87 206 LEU A CA 1
ATOM 1234 C C . LEU A 1 204 ? 14.903 74.299 18.954 1.00 12.79 206 LEU A C 1
ATOM 1235 O O . LEU A 1 204 ? 14.424 73.884 20.006 1.00 15.36 206 LEU A O 1
ATOM 1240 N N . ASP A 1 205 ? 14.258 75.248 18.260 1.00 12.99 207 ASP A N 1
ATOM 1241 C CA . ASP A 1 205 ? 13.006 75.808 18.705 1.00 13.94 207 ASP A CA 1
ATOM 1242 C C . ASP A 1 205 ? 11.819 74.842 18.764 1.00 14.33 207 ASP A C 1
ATOM 1243 O O . ASP A 1 205 ? 10.937 74.917 19.669 1.00 15.02 207 ASP A O 1
ATOM 1248 N N . SER A 1 206 ? 11.766 73.963 17.763 1.00 14.08 208 SER A N 1
ATOM 1249 C CA . SER A 1 206 ? 10.692 72.920 17.744 1.00 14.01 208 SER A CA 1
ATOM 1250 C C . SER A 1 206 ? 10.756 72.056 19.018 1.00 10.94 208 SER A C 1
ATOM 1251 O O . SER A 1 206 ? 9.720 71.701 19.629 1.00 14.53 208 SER A O 1
ATOM 1254 N N . TYR A 1 207 ? 11.973 71.698 19.398 1.00 10.22 209 TYR A N 1
ATOM 1255 C CA . TYR A 1 207 ? 12.106 70.805 20.580 1.00 12.41 209 TYR A CA 1
ATOM 1256 C C . TYR A 1 207 ? 11.862 71.580 21.864 1.00 12.86 209 TYR A C 1
ATOM 1257 O O . TYR A 1 207 ? 11.163 71.128 22.782 1.00 11.59 209 TYR A O 1
ATOM 1266 N N . GLY A 1 208 ? 12.446 72.752 21.941 1.00 12.45 210 GLY A N 1
ATOM 1267 C CA . GLY A 1 208 ? 12.407 73.514 23.214 1.00 12.69 210 GLY A CA 1
ATOM 1268 C C . GLY A 1 208 ? 11.011 73.749 23.732 1.00 11.74 210 GLY A C 1
ATOM 1269 O O . GLY A 1 208 ? 10.756 73.872 24.945 1.00 11.90 210 GLY A O 1
ATOM 1270 N N . GLU A 1 209 ? 10.038 73.977 22.851 1.00 13.48 211 GLU A N 1
ATOM 1271 C CA . GLU A 1 209 ? 8.681 74.288 23.294 1.00 13.65 211 GLU A CA 1
ATOM 1272 C C . GLU A 1 209 ? 8.021 73.107 24.012 1.00 12.58 211 GLU A C 1
ATOM 1273 O O . GLU A 1 209 ? 7.109 73.350 24.799 1.00 16.79 211 GLU A O 1
ATOM 1279 N N . VAL A 1 210 ? 8.332 71.867 23.666 1.00 12.60 212 VAL A N 1
ATOM 1280 C CA . VAL A 1 210 ? 7.678 70.662 24.260 1.00 12.27 212 VAL A CA 1
ATOM 1281 C C . VAL A 1 210 ? 8.565 70.021 25.358 1.00 10.67 212 VAL A C 1
ATOM 1282 O O . VAL A 1 210 ? 8.083 69.220 26.149 1.00 12.74 212 VAL A O 1
ATOM 1286 N N . GLN A 1 211 ? 9.828 70.427 25.396 1.00 10.55 213 GLN A N 1
ATOM 1287 C CA . GLN A 1 211 ? 10.902 69.765 26.174 1.00 11.30 213 GLN A CA 1
ATOM 1288 C C . GLN A 1 211 ? 10.513 69.573 27.640 1.00 12.21 213 GLN A C 1
ATOM 1289 O O . GLN A 1 211 ? 10.634 68.407 28.143 1.00 12.56 213 GLN A O 1
ATOM 1295 N N . ASN A 1 212 ? 10.149 70.627 28.361 1.00 12.47 214 ASN A N 1
ATOM 1296 C CA . ASN A 1 212 ? 10.066 70.459 29.799 1.00 12.69 214 ASN A CA 1
ATOM 1297 C C . ASN A 1 212 ? 9.021 69.431 30.191 1.00 12.94 214 ASN A C 1
ATOM 1298 O O . ASN A 1 212 ? 9.298 68.503 31.045 1.00 14.61 214 ASN A O 1
ATOM 1303 N N . GLU A 1 213 ? 7.870 69.524 29.609 1.00 12.40 215 GLU A N 1
ATOM 1304 C CA . GLU A 1 213 ? 6.806 68.573 29.965 1.00 14.43 215 GLU A CA 1
ATOM 1305 C C . GLU A 1 213 ? 7.142 67.164 29.467 1.00 13.77 215 GLU A C 1
ATOM 1306 O O . GLU A 1 213 ? 6.869 66.152 30.151 1.00 14.51 215 GLU A O 1
ATOM 1312 N N . LEU A 1 214 ? 7.657 67.069 28.247 1.00 11.83 216 LEU A N 1
ATOM 1313 C CA . LEU A 1 214 ? 7.880 65.765 27.730 1.00 12.39 216 LEU A CA 1
ATOM 1314 C C . LEU A 1 214 ? 8.974 65.028 28.499 1.00 12.47 216 LEU A C 1
ATOM 1315 O O . LEU A 1 214 ? 8.798 63.809 28.778 1.00 12.40 216 LEU A O 1
ATOM 1320 N N . VAL A 1 215 ? 10.051 65.669 28.857 1.00 11.24 217 VAL A N 1
ATOM 1321 C CA . VAL A 1 215 ? 11.099 65.029 29.654 1.00 11.09 217 VAL A CA 1
ATOM 1322 C C . VAL A 1 215 ? 10.482 64.539 30.972 1.00 12.07 217 VAL A C 1
ATOM 1323 O O . VAL A 1 215 ? 10.789 63.427 31.417 1.00 12.79 217 VAL A O 1
ATOM 1327 N N . ALA A 1 216 ? 9.681 65.374 31.631 1.00 12.97 218 ALA A N 1
ATOM 1328 C CA . ALA A 1 216 ? 9.115 64.983 32.956 1.00 12.82 218 ALA A CA 1
ATOM 1329 C C . ALA A 1 216 ? 8.272 63.713 32.774 1.00 12.85 218 ALA A C 1
ATOM 1330 O O . ALA A 1 216 ? 8.339 62.795 33.575 1.00 13.18 218 ALA A O 1
ATOM 1332 N N . THR A 1 217 ? 7.489 63.620 31.692 1.00 12.08 219 THR A N 1
ATOM 1333 C CA . THR A 1 217 ? 6.643 62.432 31.424 1.00 10.85 219 THR A CA 1
ATOM 1334 C C . THR A 1 217 ? 7.520 61.190 31.147 1.00 11.22 219 THR A C 1
ATOM 1335 O O . THR A 1 217 ? 7.274 60.098 31.750 1.00 11.93 219 THR A O 1
ATOM 1339 N N . VAL A 1 218 ? 8.566 61.349 30.349 1.00 11.34 220 VAL A N 1
ATOM 1340 C CA . VAL A 1 218 ? 9.428 60.234 30.007 1.00 12.06 220 VAL A CA 1
ATOM 1341 C C . VAL A 1 218 ? 10.135 59.712 31.270 1.00 11.81 220 VAL A C 1
ATOM 1342 O O . VAL A 1 218 ? 10.208 58.514 31.519 1.00 12.67 220 VAL A O 1
ATOM 1346 N N . LEU A 1 219 ? 10.678 60.624 32.072 1.00 12.31 221 LEU A N 1
ATOM 1347 C CA . LEU A 1 219 ? 11.470 60.169 33.215 1.00 11.94 221 LEU A CA 1
ATOM 1348 C C . LEU A 1 219 ? 10.561 59.576 34.313 1.00 14.25 221 LEU A C 1
ATOM 1349 O O . LEU A 1 219 ? 11.060 58.729 35.074 1.00 15.10 221 LEU A O 1
ATOM 1354 N N . ASP A 1 220 ? 9.293 60.004 34.388 1.00 12.36 222 ASP A N 1
ATOM 1355 C CA . ASP A 1 220 ? 8.321 59.393 35.274 1.00 13.23 222 ASP A CA 1
ATOM 1356 C C . ASP A 1 220 ? 8.066 57.927 34.831 1.00 13.28 222 ASP A C 1
ATOM 1357 O O . ASP A 1 220 ? 8.091 56.994 35.667 1.00 14.95 222 ASP A O 1
ATOM 1362 N N . GLN A 1 221 ? 7.926 57.695 33.536 1.00 12.31 223 GLN A N 1
ATOM 1363 C CA . GLN A 1 221 ? 7.781 56.338 33.037 1.00 12.15 223 GLN A CA 1
ATOM 1364 C C . GLN A 1 221 ? 9.045 55.505 33.308 1.00 13.13 223 GLN A C 1
ATOM 1365 O O . GLN A 1 221 ? 8.966 54.344 33.727 1.00 12.79 223 GLN A O 1
ATOM 1371 N N . PHE A 1 222 ? 10.218 56.097 33.136 1.00 12.98 224 PHE A N 1
ATOM 1372 C CA . PHE A 1 222 ? 11.459 55.376 33.322 1.00 13.10 224 PHE A CA 1
ATOM 1373 C C . PHE A 1 222 ? 11.657 55.030 34.816 1.00 14.63 224 PHE A C 1
ATOM 1374 O O . PHE A 1 222 ? 12.154 53.951 35.132 1.00 13.35 224 PHE A O 1
ATOM 1382 N N . LYS A 1 223 ? 11.219 55.869 35.741 1.00 13.60 225 LYS A N 1
ATOM 1383 C CA . LYS A 1 223 ? 11.281 55.549 37.189 1.00 13.94 225 LYS A CA 1
ATOM 1384 C C . LYS A 1 223 ? 10.375 54.351 37.495 1.00 14.26 225 LYS A C 1
ATOM 1385 O O . LYS A 1 223 ? 10.686 53.487 38.333 1.00 16.71 225 LYS A O 1
ATOM 1391 N N . GLN A 1 224 ? 9.212 54.286 36.865 1.00 13.40 226 GLN A N 1
ATOM 1392 C CA . GLN A 1 224 ? 8.265 53.208 37.106 1.00 13.88 226 GLN A CA 1
ATOM 1393 C C . GLN A 1 224 ? 8.705 51.893 36.428 1.00 15.19 226 GLN A C 1
ATOM 1394 O O . GLN A 1 224 ? 8.333 50.815 36.950 1.00 14.75 226 GLN A O 1
ATOM 1400 N N . TYR A 1 225 ? 9.396 51.976 35.289 1.00 13.22 227 TYR A N 1
ATOM 1401 C CA . TYR A 1 225 ? 9.739 50.792 34.478 1.00 11.78 227 TYR A CA 1
ATOM 1402 C C . TYR A 1 225 ? 11.239 50.797 34.193 1.00 12.27 227 TYR A C 1
ATOM 1403 O O . TYR A 1 225 ? 11.716 50.989 33.075 1.00 13.50 227 TYR A O 1
ATOM 1412 N N . PRO A 1 226 ? 12.078 50.641 35.242 1.00 15.82 228 PRO A N 1
ATOM 1413 C CA . PRO A 1 226 ? 13.473 50.929 35.102 1.00 12.78 228 PRO A CA 1
ATOM 1414 C C . PRO A 1 226 ? 14.259 50.031 34.124 1.00 11.91 228 PRO A C 1
ATOM 1415 O O . PRO A 1 226 ? 15.369 50.385 33.767 1.00 13.52 228 PRO A O 1
ATOM 1419 N N . SER A 1 227 ? 13.746 48.799 33.820 1.00 13.60 229 SER A N 1
ATOM 1420 C CA . SER A 1 227 ? 14.433 47.882 32.883 1.00 12.51 229 SER A CA 1
ATOM 1421 C C . SER A 1 227 ? 13.965 48.099 31.441 1.00 13.56 229 SER A C 1
ATOM 1422 O O . SER A 1 227 ? 14.494 47.404 30.559 1.00 13.98 229 SER A O 1
ATOM 1425 N N . TYR A 1 228 ? 13.018 49.029 31.188 1.00 12.23 230 TYR A N 1
ATOM 1426 C CA . TYR A 1 228 ? 12.551 49.208 29.831 1.00 10.81 230 TYR A CA 1
ATOM 1427 C C . TYR A 1 228 ? 13.571 50.024 29.006 1.00 12.45 230 TYR A C 1
ATOM 1428 O O . TYR A 1 228 ? 14.312 50.868 29.500 1.00 14.75 230 TYR A O 1
ATOM 1437 N N . LYS A 1 229 ? 13.581 49.711 27.677 1.00 12.22 231 LYS A N 1
ATOM 1438 C CA . LYS A 1 229 ? 14.280 50.496 26.648 1.00 14.48 231 LYS A CA 1
ATOM 1439 C C . LYS A 1 229 ? 13.503 51.813 26.462 1.00 10.20 231 LYS A C 1
ATOM 1440 O O . LYS A 1 229 ? 12.285 51.814 26.577 1.00 12.82 231 LYS A O 1
ATOM 1444 N N . VAL A 1 230 ? 14.256 52.882 26.155 1.00 10.43 232 VAL A N 1
ATOM 1445 C CA . VAL A 1 230 ? 13.626 54.128 25.671 1.00 12.24 232 VAL A CA 1
ATOM 1446 C C . VAL A 1 230 ? 13.996 54.286 24.191 1.00 9.77 232 VAL A C 1
ATOM 1447 O O . VAL A 1 230 ? 15.162 54.308 23.836 1.00 11.91 232 VAL A O 1
ATOM 1451 N N . ALA A 1 231 ? 12.961 54.380 23.360 1.00 9.99 233 ALA A N 1
ATOM 1452 C CA . ALA A 1 231 ? 13.141 54.433 21.913 1.00 10.38 233 ALA A CA 1
ATOM 1453 C C . ALA A 1 231 ? 12.456 55.715 21.402 1.00 9.64 233 ALA A C 1
ATOM 1454 O O . ALA A 1 231 ? 11.290 55.951 21.683 1.00 11.47 233 ALA A O 1
ATOM 1456 N N . VAL A 1 232 ? 13.244 56.511 20.635 1.00 9.60 234 VAL A N 1
ATOM 1457 C CA . VAL A 1 232 ? 12.775 57.802 20.104 1.00 9.09 234 VAL A CA 1
ATOM 1458 C C . VAL A 1 232 ? 12.704 57.661 18.568 1.00 9.23 234 VAL A C 1
ATOM 1459 O O . VAL A 1 232 ? 13.693 57.187 17.964 1.00 9.60 234 VAL A O 1
ATOM 1463 N N . THR A 1 233 ? 11.601 58.185 17.998 1.00 9.14 235 THR A N 1
ATOM 1464 C CA . THR A 1 233 ? 11.464 58.147 16.520 1.00 8.63 235 THR A CA 1
ATOM 1465 C C . THR A 1 233 ? 10.771 59.404 15.992 1.00 9.26 235 THR A C 1
ATOM 1466 O O . THR A 1 233 ? 9.911 59.988 16.663 1.00 9.35 235 THR A O 1
ATOM 1470 N N . GLY A 1 234 ? 11.099 59.684 14.720 1.00 7.91 236 GLY A N 1
ATOM 1471 C CA . GLY A 1 234 ? 10.341 60.684 13.997 1.00 7.30 236 GLY A CA 1
ATOM 1472 C C . GLY A 1 234 ? 10.797 60.725 12.538 1.00 6.98 236 GLY A C 1
ATOM 1473 O O . GLY A 1 234 ? 11.952 60.431 12.233 1.00 7.76 236 GLY A O 1
ATOM 1474 N N . HIS A 1 235 ? 9.841 61.260 11.735 1.00 8.46 237 HIS A N 1
ATOM 1475 C CA . HIS A 1 235 ? 10.040 61.488 10.266 1.00 8.88 237 HIS A CA 1
ATOM 1476 C C . HIS A 1 235 ? 10.116 62.988 10.005 1.00 10.63 237 HIS A C 1
ATOM 1477 O O . HIS A 1 235 ? 9.414 63.791 10.612 1.00 10.99 237 HIS A O 1
ATOM 1484 N N . SER A 1 236 ? 10.959 63.328 9.049 1.00 7.62 238 SER A N 1
ATOM 1485 C CA . SER A 1 236 ? 11.036 64.673 8.542 1.00 8.44 238 SER A CA 1
ATOM 1486 C C . SER A 1 236 ? 11.524 65.609 9.687 1.00 8.88 238 SER A C 1
ATOM 1487 O O . SER A 1 236 ? 12.521 65.267 10.358 1.00 10.14 238 SER A O 1
ATOM 1490 N N . LEU A 1 237 ? 10.849 66.752 9.866 1.00 8.21 239 LEU A N 1
ATOM 1491 C CA . LEU A 1 237 ? 11.159 67.601 10.953 1.00 9.33 239 LEU A CA 1
ATOM 1492 C C . LEU A 1 237 ? 11.142 66.834 12.300 1.00 8.96 239 LEU A C 1
ATOM 1493 O O . LEU A 1 237 ? 11.891 67.132 13.243 1.00 9.91 239 LEU A O 1
ATOM 1498 N N . GLY A 1 238 ? 10.221 65.892 12.395 1.00 8.57 240 GLY A N 1
ATOM 1499 C CA . GLY A 1 238 ? 10.114 65.057 13.588 1.00 8.65 240 GLY A CA 1
ATOM 1500 C C . GLY A 1 238 ? 11.365 64.272 13.840 1.00 8.61 240 GLY A C 1
ATOM 1501 O O . GLY A 1 238 ? 11.672 64.007 15.029 1.00 9.51 240 GLY A O 1
ATOM 1502 N N . GLY A 1 239 ? 12.110 63.910 12.837 1.00 8.30 241 GLY A N 1
ATOM 1503 C CA . GLY A 1 239 ? 13.379 63.262 13.071 1.00 8.23 241 GLY A CA 1
ATOM 1504 C C . GLY A 1 239 ? 14.452 64.165 13.672 1.00 7.87 241 GLY A C 1
ATOM 1505 O O . GLY A 1 239 ? 15.332 63.726 14.449 1.00 9.15 241 GLY A O 1
ATOM 1506 N N . ALA A 1 240 ? 14.436 65.429 13.264 1.00 8.60 242 ALA A N 1
ATOM 1507 C CA . ALA A 1 240 ? 15.306 66.434 13.904 1.00 9.23 242 ALA A CA 1
ATOM 1508 C C . ALA A 1 240 ? 14.956 66.605 15.382 1.00 7.46 242 ALA A C 1
ATOM 1509 O O . ALA A 1 240 ? 15.899 66.617 16.253 1.00 9.95 242 ALA A O 1
ATOM 1511 N N . THR A 1 241 ? 13.666 66.750 15.646 1.00 8.75 243 THR A N 1
ATOM 1512 C CA . THR A 1 241 ? 13.203 66.896 17.016 1.00 9.02 243 THR A CA 1
ATOM 1513 C C . THR A 1 241 ? 13.580 65.654 17.834 1.00 8.27 243 THR A C 1
ATOM 1514 O O . THR A 1 241 ? 13.965 65.722 19.022 1.00 9.89 243 THR A O 1
ATOM 1518 N N . ALA A 1 242 ? 13.426 64.480 17.232 1.00 8.34 244 ALA A N 1
ATOM 1519 C CA . ALA A 1 242 ? 13.749 63.220 17.906 1.00 8.99 244 ALA A CA 1
ATOM 1520 C C . ALA A 1 242 ? 15.205 63.176 18.253 1.00 8.79 244 ALA A C 1
ATOM 1521 O O . ALA A 1 242 ? 15.544 62.711 19.412 1.00 9.89 244 ALA A O 1
ATOM 1523 N N . LEU A 1 243 ? 16.102 63.554 17.418 1.00 8.31 245 LEU A N 1
ATOM 1524 C CA . LEU A 1 243 ? 17.496 63.607 17.742 1.00 8.09 245 LEU A CA 1
ATOM 1525 C C . LEU A 1 243 ? 17.747 64.503 18.979 1.00 8.40 245 LEU A C 1
ATOM 1526 O O . LEU A 1 243 ? 18.485 64.127 19.927 1.00 10.07 245 LEU A O 1
ATOM 1531 N N . LEU A 1 244 ? 17.257 65.747 18.924 1.00 9.22 246 LEU A N 1
ATOM 1532 C CA . LEU A 1 244 ? 17.516 66.655 20.020 1.00 9.12 246 LEU A CA 1
ATOM 1533 C C . LEU A 1 244 ? 16.929 66.070 21.310 1.00 8.95 246 LEU A C 1
ATOM 1534 O O . LEU A 1 244 ? 17.555 66.260 22.410 1.00 9.25 246 LEU A O 1
ATOM 1539 N N . CYS A 1 245 ? 15.750 65.412 21.238 1.00 8.06 247 CYS A N 1
ATOM 1540 C CA . CYS A 1 245 ? 15.131 64.787 22.439 1.00 8.79 247 CYS A CA 1
ATOM 1541 C C . CYS A 1 245 ? 16.073 63.697 22.946 1.00 9.91 247 CYS A C 1
ATOM 1542 O O . CYS A 1 245 ? 16.356 63.653 24.210 1.00 10.03 247 CYS A O 1
ATOM 1545 N N . ALA A 1 246 ? 16.588 62.796 22.124 1.00 10.28 248 ALA A N 1
ATOM 1546 C CA . ALA A 1 246 ? 17.456 61.690 22.609 1.00 9.91 248 ALA A CA 1
ATOM 1547 C C . ALA A 1 246 ? 18.689 62.294 23.297 1.00 9.84 248 ALA A C 1
ATOM 1548 O O . ALA A 1 246 ? 19.077 61.793 24.373 1.00 11.21 248 ALA A O 1
ATOM 1550 N N . LEU A 1 247 ? 19.269 63.326 22.739 1.00 8.93 249 LEU A N 1
ATOM 1551 C CA . LEU A 1 247 ? 20.463 63.924 23.328 1.00 10.67 249 LEU A CA 1
ATOM 1552 C C . LEU A 1 247 ? 20.121 64.530 24.697 1.00 9.84 249 LEU A C 1
ATOM 1553 O O . LEU A 1 247 ? 20.900 64.374 25.679 1.00 10.60 249 LEU A O 1
ATOM 1558 N N . ASP A 1 248 ? 18.982 65.189 24.781 1.00 8.45 250 ASP A N 1
ATOM 1559 C CA . ASP A 1 248 ? 18.585 65.840 26.043 1.00 9.03 250 ASP A CA 1
ATOM 1560 C C . ASP A 1 248 ? 18.388 64.791 27.134 1.00 8.80 250 ASP A C 1
ATOM 1561 O O . ASP A 1 248 ? 18.803 64.990 28.312 1.00 11.04 250 ASP A O 1
ATOM 1566 N N . LEU A 1 249 ? 17.741 63.694 26.817 1.00 10.35 251 LEU A N 1
ATOM 1567 C CA . LEU A 1 249 ? 17.535 62.607 27.812 1.00 9.93 251 LEU A CA 1
ATOM 1568 C C . LEU A 1 249 ? 18.869 62.040 28.244 1.00 9.65 251 LEU A C 1
ATOM 1569 O O . LEU A 1 249 ? 19.051 61.845 29.477 1.00 11.58 251 LEU A O 1
ATOM 1574 N N . TYR A 1 250 ? 19.794 61.789 27.365 1.00 10.43 252 TYR A N 1
ATOM 1575 C CA . TYR A 1 250 ? 21.142 61.326 27.740 1.00 9.97 252 TYR A CA 1
ATOM 1576 C C . TYR A 1 250 ? 21.833 62.373 28.647 1.00 8.86 252 TYR A C 1
ATOM 1577 O O . TYR A 1 250 ? 22.480 61.979 29.641 1.00 12.24 252 TYR A O 1
ATOM 1586 N N . GLN A 1 251 ? 21.699 63.625 28.351 1.00 11.12 253 GLN A N 1
ATOM 1587 C CA . GLN A 1 251 ? 22.388 64.674 29.056 1.00 12.40 253 GLN A CA 1
ATOM 1588 C C . GLN A 1 251 ? 21.824 64.859 30.480 1.00 11.71 253 GLN A C 1
ATOM 1589 O O . GLN A 1 251 ? 22.529 65.434 31.335 1.00 13.19 253 GLN A O 1
ATOM 1595 N N . ARG A 1 252 ? 20.585 64.470 30.724 1.00 11.64 254 ARG A N 1
ATOM 1596 C CA . ARG A 1 252 ? 19.881 64.783 31.986 1.00 13.72 254 ARG A CA 1
ATOM 1597 C C . ARG A 1 252 ? 19.574 63.567 32.850 1.00 14.73 254 ARG A C 1
ATOM 1598 O O . ARG A 1 252 ? 19.129 63.735 34.017 1.00 16.20 254 ARG A O 1
ATOM 1606 N N . GLU A 1 253 ? 19.725 62.365 32.319 1.00 12.67 255 GLU A N 1
ATOM 1607 C CA . GLU A 1 253 ? 19.355 61.166 33.136 1.00 13.46 255 GLU A CA 1
ATOM 1608 C C . GLU A 1 253 ? 20.508 60.153 33.116 1.00 14.32 255 GLU A C 1
ATOM 1609 O O . GLU A 1 253 ? 20.701 59.468 32.072 1.00 13.80 255 GLU A O 1
ATOM 1615 N N . GLU A 1 254 ? 21.259 60.006 34.224 1.00 14.99 256 GLU A N 1
ATOM 1616 C CA . GLU A 1 254 ? 22.396 59.115 34.300 1.00 18.84 256 GLU A CA 1
ATOM 1617 C C . GLU A 1 254 ? 22.016 57.665 33.948 1.00 13.91 256 GLU A C 1
ATOM 1618 O O . GLU A 1 254 ? 22.832 56.933 33.386 1.00 16.26 256 GLU A O 1
ATOM 1624 N N . GLY A 1 255 ? 20.805 57.272 34.262 1.00 14.04 257 GLY A N 1
ATOM 1625 C CA . GLY A 1 255 ? 20.337 55.915 34.054 1.00 14.63 257 GLY A CA 1
ATOM 1626 C C . GLY A 1 255 ? 20.093 55.549 32.582 1.00 14.15 257 GLY A C 1
ATOM 1627 O O . GLY A 1 255 ? 19.821 54.370 32.301 1.00 15.14 257 GLY A O 1
ATOM 1628 N N . LEU A 1 256 ? 20.171 56.501 31.671 1.00 13.17 258 LEU A N 1
ATOM 1629 C CA . LEU A 1 256 ? 20.058 56.213 30.242 1.00 12.50 258 LEU A CA 1
ATOM 1630 C C . LEU A 1 256 ? 21.462 56.246 29.633 1.00 13.84 258 LEU A C 1
ATOM 1631 O O . LEU A 1 256 ? 22.300 57.116 29.945 1.00 18.34 258 LEU A O 1
ATOM 1636 N N . SER A 1 257 ? 21.705 55.343 28.701 1.00 14.32 259 SER A N 1
ATOM 1637 C CA . SER A 1 257 ? 22.984 55.271 28.022 1.00 14.64 259 SER A CA 1
ATOM 1638 C C . SER A 1 257 ? 22.767 54.487 26.716 1.00 13.85 259 SER A C 1
ATOM 1639 O O . SER A 1 257 ? 21.642 54.093 26.405 1.00 14.21 259 SER A O 1
ATOM 1642 N N . SER A 1 258 ? 23.886 54.142 26.072 1.00 13.88 260 SER A N 1
ATOM 1643 C CA . SER A 1 258 ? 23.860 53.308 24.858 1.00 14.80 260 SER A CA 1
ATOM 1644 C C . SER A 1 258 ? 23.158 51.979 25.108 1.00 16.07 260 SER A C 1
ATOM 1645 O O . SER A 1 258 ? 22.707 51.409 24.129 1.00 18.18 260 SER A O 1
ATOM 1648 N N . SER A 1 259 ? 23.056 51.487 26.355 1.00 16.28 261 SER A N 1
ATOM 1649 C CA . SER A 1 259 ? 22.427 50.179 26.608 1.00 17.54 261 SER A CA 1
ATOM 1650 C C . SER A 1 259 ? 20.910 50.245 26.475 1.00 14.60 261 SER A C 1
ATOM 1651 O O . SER A 1 259 ? 20.276 49.184 26.285 1.00 18.35 261 SER A O 1
ATOM 1654 N N . ASN A 1 260 ? 20.312 51.425 26.742 1.00 12.10 262 ASN A N 1
ATOM 1655 C CA . ASN A 1 260 ? 18.873 51.488 26.885 1.00 11.70 262 ASN A CA 1
ATOM 1656 C C . ASN A 1 260 ? 18.208 52.734 26.283 1.00 12.86 262 ASN A C 1
ATOM 1657 O O . ASN A 1 260 ? 17.040 52.950 26.588 1.00 13.16 262 ASN A O 1
ATOM 1662 N N . LEU A 1 261 ? 18.922 53.465 25.421 1.00 11.05 263 LEU A N 1
ATOM 1663 C CA . LEU A 1 261 ? 18.364 54.666 24.766 1.00 10.58 263 LEU A CA 1
ATOM 1664 C C . LEU A 1 261 ? 18.706 54.555 23.269 1.00 9.47 263 LEU A C 1
ATOM 1665 O O . LEU A 1 261 ? 19.858 54.468 22.905 1.00 13.79 263 LEU A O 1
ATOM 1670 N N . PHE A 1 262 ? 17.665 54.512 22.433 1.00 10.69 264 PHE A N 1
ATOM 1671 C CA . PHE A 1 262 ? 17.816 54.207 21.014 1.00 10.08 264 PHE A CA 1
ATOM 1672 C C . PHE A 1 262 ? 17.071 55.277 20.206 1.00 9.74 264 PHE A C 1
ATOM 1673 O O . PHE A 1 262 ? 15.976 55.670 20.552 1.00 11.27 264 PHE A O 1
ATOM 1681 N N . LEU A 1 263 ? 17.663 55.624 19.054 1.00 8.37 265 LEU A N 1
ATOM 1682 C CA . LEU A 1 263 ? 17.092 56.663 18.147 1.00 9.84 265 LEU A CA 1
ATOM 1683 C C . LEU A 1 263 ? 16.951 56.100 16.730 1.00 8.63 265 LEU A C 1
ATOM 1684 O O . LEU A 1 263 ? 17.901 55.517 16.188 1.00 9.53 265 LEU A O 1
ATOM 1689 N N . TYR A 1 264 ? 15.709 56.282 16.203 1.00 9.10 266 TYR A N 1
ATOM 1690 C CA . TYR A 1 264 ? 15.372 55.879 14.807 1.00 8.80 266 TYR A CA 1
ATOM 1691 C C . TYR A 1 264 ? 14.754 57.103 14.091 1.00 7.78 266 TYR A C 1
ATOM 1692 O O . TYR A 1 264 ? 13.758 57.615 14.582 1.00 10.51 266 TYR A O 1
ATOM 1701 N N . THR A 1 265 ? 15.282 57.473 12.921 1.00 8.39 267 THR A N 1
ATOM 1702 C CA . THR A 1 265 ? 14.636 58.566 12.205 1.00 8.31 267 THR A CA 1
ATOM 1703 C C . THR A 1 265 ? 14.403 58.119 10.731 1.00 8.36 267 THR A C 1
ATOM 1704 O O . THR A 1 265 ? 15.086 57.217 10.231 1.00 9.20 267 THR A O 1
ATOM 1708 N N . GLN A 1 266 ? 13.492 58.857 10.087 1.00 7.66 268 GLN A N 1
ATOM 1709 C CA . GLN A 1 266 ? 13.190 58.600 8.675 1.00 8.03 268 GLN A CA 1
ATOM 1710 C C . GLN A 1 266 ? 13.179 59.962 7.981 1.00 8.21 268 GLN A C 1
ATOM 1711 O O . GLN A 1 266 ? 12.470 60.863 8.452 1.00 9.74 268 GLN A O 1
ATOM 1717 N N . GLY A 1 267 ? 13.875 60.041 6.859 1.00 7.04 269 GLY A N 1
ATOM 1718 C CA . GLY A 1 267 ? 13.798 61.328 6.112 1.00 8.55 269 GLY A CA 1
ATOM 1719 C C . GLY A 1 267 ? 14.211 62.551 6.915 1.00 9.36 269 GLY A C 1
ATOM 1720 O O . GLY A 1 267 ? 13.706 63.665 6.676 1.00 8.87 269 GLY A O 1
ATOM 1721 N N . GLN A 1 268 ? 15.217 62.353 7.763 1.00 8.11 270 GLN A N 1
ATOM 1722 C CA . GLN A 1 268 ? 15.623 63.429 8.672 1.00 7.64 270 GLN A CA 1
ATOM 1723 C C . GLN A 1 268 ? 16.604 64.387 7.990 1.00 8.75 270 GLN A C 1
ATOM 1724 O O . GLN A 1 268 ? 17.591 63.983 7.409 1.00 8.16 270 GLN A O 1
ATOM 1730 N N . PRO A 1 269 ? 16.368 65.726 8.145 1.00 8.72 271 PRO A N 1
ATOM 1731 C CA . PRO A 1 269 ? 17.339 66.718 7.649 1.00 8.44 271 PRO A CA 1
ATOM 1732 C C . PRO A 1 269 ? 18.626 66.704 8.470 1.00 9.51 271 PRO A C 1
ATOM 1733 O O . PRO A 1 269 ? 18.624 66.168 9.609 1.00 9.67 271 PRO A O 1
ATOM 1737 N N . ARG A 1 270 ? 19.681 67.296 7.952 1.00 8.74 272 ARG A N 1
ATOM 1738 C CA . ARG A 1 270 ? 20.827 67.554 8.787 1.00 9.85 272 ARG A CA 1
ATOM 1739 C C . ARG A 1 270 ? 20.476 68.579 9.858 1.00 9.82 272 ARG A C 1
ATOM 1740 O O . ARG A 1 270 ? 19.738 69.527 9.602 1.00 10.67 272 ARG A O 1
ATOM 1748 N N . VAL A 1 271 ? 21.034 68.385 11.078 1.00 9.62 273 VAL A N 1
ATOM 1749 C CA . VAL A 1 271 ? 20.596 69.173 12.263 1.00 10.53 273 VAL A CA 1
ATOM 1750 C C . VAL A 1 271 ? 21.682 70.144 12.716 1.00 8.58 273 VAL A C 1
ATOM 1751 O O . VAL A 1 271 ? 21.340 71.243 13.201 1.00 11.96 273 VAL A O 1
ATOM 1755 N N . GLY A 1 272 ? 22.920 69.806 12.589 1.00 9.37 274 GLY A N 1
ATOM 1756 C CA . GLY A 1 272 ? 23.976 70.725 13.050 1.00 11.26 274 GLY A CA 1
ATOM 1757 C C . GLY A 1 272 ? 25.317 70.548 12.357 1.00 10.32 274 GLY A C 1
ATOM 1758 O O . GLY A 1 272 ? 25.408 69.882 11.274 1.00 12.12 274 GLY A O 1
ATOM 1759 N N . ASP A 1 273 ? 26.348 71.215 12.840 1.00 11.29 275 ASP A N 1
ATOM 1760 C CA . ASP A 1 273 ? 27.631 71.324 12.190 1.00 12.11 275 ASP A CA 1
ATOM 1761 C C . ASP A 1 273 ? 28.541 70.119 12.519 1.00 11.82 275 ASP A C 1
ATOM 1762 O O . ASP A 1 273 ? 28.137 69.229 13.258 1.00 11.91 275 ASP A O 1
ATOM 1767 N N . PRO A 1 274 ? 29.724 70.052 11.959 1.00 11.87 276 PRO A N 1
ATOM 1768 C CA . PRO A 1 274 ? 30.555 68.875 12.178 1.00 12.01 276 PRO A CA 1
ATOM 1769 C C . PRO A 1 274 ? 30.905 68.670 13.665 1.00 11.81 276 PRO A C 1
ATOM 1770 O O . PRO A 1 274 ? 30.954 67.534 14.157 1.00 13.54 276 PRO A O 1
ATOM 1774 N N . ALA A 1 275 ? 31.089 69.738 14.411 1.00 12.64 277 ALA A N 1
ATOM 1775 C CA . ALA A 1 275 ? 31.368 69.567 15.867 1.00 13.73 277 ALA A CA 1
ATOM 1776 C C . ALA A 1 275 ? 30.144 68.973 16.563 1.00 12.64 277 ALA A C 1
ATOM 1777 O O . ALA A 1 275 ? 30.288 68.073 17.402 1.00 13.52 277 ALA A O 1
ATOM 1779 N N . PHE A 1 276 ? 28.946 69.437 16.224 1.00 11.59 278 PHE A N 1
ATOM 1780 C CA . PHE A 1 276 ? 27.702 68.818 16.738 1.00 9.77 278 PHE A CA 1
ATOM 1781 C C . PHE A 1 276 ? 27.657 67.323 16.373 1.00 10.58 278 PHE A C 1
ATOM 1782 O O . PHE A 1 276 ? 27.403 66.500 17.241 1.00 11.32 278 PHE A O 1
ATOM 1790 N N . ALA A 1 277 ? 27.907 66.964 15.102 1.00 11.15 279 ALA A N 1
ATOM 1791 C CA . ALA A 1 277 ? 27.813 65.550 14.685 1.00 11.30 279 ALA A CA 1
ATOM 1792 C C . ALA A 1 277 ? 28.835 64.708 15.476 1.00 11.66 279 ALA A C 1
ATOM 1793 O O . ALA A 1 277 ? 28.504 63.594 15.882 1.00 11.46 279 ALA A O 1
ATOM 1795 N N . ASN A 1 278 ? 30.054 65.215 15.659 1.00 11.76 280 ASN A N 1
ATOM 1796 C CA . ASN A 1 278 ? 31.047 64.483 16.400 1.00 12.43 280 ASN A CA 1
ATOM 1797 C C . ASN A 1 278 ? 30.599 64.298 17.863 1.00 11.21 280 ASN A C 1
ATOM 1798 O O . ASN A 1 278 ? 30.837 63.247 18.484 1.00 12.39 280 ASN A O 1
ATOM 1803 N N . TYR A 1 279 ? 29.945 65.310 18.418 1.00 11.24 281 TYR A N 1
ATOM 1804 C CA . TYR A 1 279 ? 29.347 65.208 19.781 1.00 11.43 281 TYR A CA 1
ATOM 1805 C C . TYR A 1 279 ? 28.310 64.091 19.781 1.00 10.76 281 TYR A C 1
ATOM 1806 O O . TYR A 1 279 ? 28.349 63.196 20.671 1.00 11.48 281 TYR A O 1
ATOM 1815 N N . VAL A 1 280 ? 27.425 64.033 18.794 1.00 10.96 282 VAL A N 1
ATOM 1816 C CA . VAL A 1 280 ? 26.370 63.000 18.778 1.00 9.41 282 VAL A CA 1
ATOM 1817 C C . VAL A 1 280 ? 27.055 61.606 18.784 1.00 9.49 282 VAL A C 1
ATOM 1818 O O . VAL A 1 280 ? 26.665 60.693 19.510 1.00 11.12 282 VAL A O 1
ATOM 1822 N N . VAL A 1 281 ? 28.066 61.417 17.926 1.00 10.50 283 VAL A N 1
ATOM 1823 C CA . VAL A 1 281 ? 28.783 60.132 17.874 1.00 11.13 283 VAL A CA 1
ATOM 1824 C C . VAL A 1 281 ? 29.307 59.755 19.260 1.00 12.48 283 VAL A C 1
ATOM 1825 O O . VAL A 1 281 ? 29.211 58.599 19.684 1.00 14.04 283 VAL A O 1
ATOM 1829 N N . SER A 1 282 ? 29.880 60.750 19.920 1.00 13.18 284 SER A N 1
ATOM 1830 C CA . SER A 1 282 ? 30.543 60.549 21.232 1.00 13.57 284 SER A CA 1
ATOM 1831 C C . SER A 1 282 ? 29.575 59.997 22.299 1.00 11.98 284 SER A C 1
ATOM 1832 O O . SER A 1 282 ? 30.092 59.438 23.315 1.00 15.56 284 SER A O 1
ATOM 1835 N N . THR A 1 283 ? 28.272 60.263 22.167 1.00 12.96 285 THR A N 1
ATOM 1836 C CA . THR A 1 283 ? 27.324 59.835 23.172 1.00 13.47 285 THR A CA 1
ATOM 1837 C C . THR A 1 283 ? 27.213 58.316 23.151 1.00 12.20 285 THR A C 1
ATOM 1838 O O . THR A 1 283 ? 26.753 57.687 24.135 1.00 15.57 285 THR A O 1
ATOM 1842 N N . GLY A 1 284 ? 27.539 57.707 21.977 1.00 13.27 286 GLY A N 1
ATOM 1843 C CA . GLY A 1 284 ? 27.336 56.256 21.793 1.00 14.17 286 GLY A CA 1
ATOM 1844 C C . GLY A 1 284 ? 25.886 55.826 21.608 1.00 11.77 286 GLY A C 1
ATOM 1845 O O . GLY A 1 284 ? 25.593 54.609 21.600 1.00 15.31 286 GLY A O 1
ATOM 1846 N N . ILE A 1 285 ? 24.922 56.730 21.542 1.00 10.70 287 ILE A N 1
ATOM 1847 C CA . ILE A 1 285 ? 23.512 56.345 21.427 1.00 11.67 287 ILE A CA 1
ATOM 1848 C C . ILE A 1 285 ? 23.359 55.547 20.125 1.00 11.61 287 ILE A C 1
ATOM 1849 O O . ILE A 1 285 ? 23.649 56.090 19.049 1.00 12.23 287 ILE A O 1
ATOM 1854 N N . PRO A 1 286 ? 22.767 54.349 20.173 1.00 11.21 288 PRO A N 1
ATOM 1855 C CA . PRO A 1 286 ? 22.451 53.661 18.931 1.00 12.16 288 PRO A CA 1
ATOM 1856 C C . PRO A 1 286 ? 21.471 54.481 18.085 1.00 11.11 288 PRO A C 1
ATOM 1857 O O . PRO A 1 286 ? 20.389 54.864 18.563 1.00 13.60 288 PRO A O 1
ATOM 1861 N N . TYR A 1 287 ? 21.847 54.626 16.783 1.00 9.97 289 TYR A N 1
ATOM 1862 C CA . TYR A 1 287 ? 21.214 55.651 15.947 1.00 11.35 289 TYR A CA 1
ATOM 1863 C C . TYR A 1 287 ? 21.162 55.117 14.521 1.00 11.03 289 TYR A C 1
ATOM 1864 O O . TYR A 1 287 ? 22.222 54.926 13.905 1.00 12.47 289 TYR A O 1
ATOM 1873 N N . ARG A 1 288 ? 19.897 54.796 14.138 1.00 9.54 290 ARG A N 1
ATOM 1874 C CA . ARG A 1 288 ? 19.647 54.278 12.789 1.00 10.10 290 ARG A CA 1
ATOM 1875 C C . ARG A 1 288 ? 18.885 55.382 12.014 1.00 10.21 290 ARG A C 1
ATOM 1876 O O . ARG A 1 288 ? 17.740 55.670 12.347 1.00 10.01 290 ARG A O 1
ATOM 1884 N N . ARG A 1 289 ? 19.546 55.900 10.988 1.00 8.76 291 ARG A N 1
ATOM 1885 C CA . ARG A 1 289 ? 18.971 57.012 10.224 1.00 9.10 291 ARG A CA 1
ATOM 1886 C C . ARG A 1 289 ? 18.582 56.469 8.804 1.00 7.89 291 ARG A C 1
ATOM 1887 O O . ARG A 1 289 ? 19.493 56.236 7.974 1.00 10.30 291 ARG A O 1
ATOM 1895 N N . THR A 1 290 ? 17.255 56.321 8.613 1.00 8.01 292 THR A N 1
ATOM 1896 C CA . THR A 1 290 ? 16.756 55.704 7.350 1.00 9.52 292 THR A CA 1
ATOM 1897 C C . THR A 1 290 ? 16.483 56.825 6.328 1.00 9.06 292 THR A C 1
ATOM 1898 O O . THR A 1 290 ? 15.877 57.881 6.605 1.00 9.19 292 THR A O 1
ATOM 1902 N N . VAL A 1 291 ? 16.889 56.472 5.097 1.00 9.66 293 VAL A N 1
ATOM 1903 C CA . VAL A 1 291 ? 16.719 57.348 3.924 1.00 8.20 293 VAL A CA 1
ATOM 1904 C C . VAL A 1 291 ? 16.093 56.540 2.802 1.00 9.28 293 VAL A C 1
ATOM 1905 O O . VAL A 1 291 ? 16.651 55.478 2.473 1.00 10.43 293 VAL A O 1
ATOM 1909 N N . ASN A 1 292 ? 15.013 57.075 2.235 1.00 8.87 294 ASN A N 1
ATOM 1910 C CA . ASN A 1 292 ? 14.291 56.361 1.146 1.00 10.31 294 ASN A CA 1
ATOM 1911 C C . ASN A 1 292 ? 14.793 56.880 -0.206 1.00 10.55 294 ASN A C 1
ATOM 1912 O O . ASN A 1 292 ? 14.483 58.027 -0.572 1.00 9.65 294 ASN A O 1
ATOM 1917 N N . GLU A 1 293 ? 15.547 56.030 -0.912 1.00 9.22 295 GLU A N 1
ATOM 1918 C CA . GLU A 1 293 ? 15.896 56.292 -2.298 1.00 10.13 295 GLU A CA 1
ATOM 1919 C C . GLU A 1 293 ? 16.413 57.721 -2.433 1.00 8.89 295 GLU A C 1
ATOM 1920 O O . GLU A 1 293 ? 17.432 58.048 -1.857 1.00 11.23 295 GLU A O 1
ATOM 1926 N N . ARG A 1 294 ? 15.753 58.537 -3.249 1.00 9.59 296 ARG A N 1
ATOM 1927 C CA . ARG A 1 294 ? 16.246 59.881 -3.620 1.00 9.97 296 ARG A CA 1
ATOM 1928 C C . ARG A 1 294 ? 15.582 60.977 -2.775 1.00 9.76 296 ARG A C 1
ATOM 1929 O O . ARG A 1 294 ? 15.683 62.145 -3.181 1.00 10.14 296 ARG A O 1
ATOM 1937 N N . ASP A 1 295 ? 15.090 60.662 -1.597 1.00 8.68 297 ASP A N 1
ATOM 1938 C CA . ASP A 1 295 ? 14.455 61.676 -0.696 1.00 9.11 297 ASP A CA 1
ATOM 1939 C C . ASP A 1 295 ? 15.395 62.893 -0.572 1.00 7.64 297 ASP A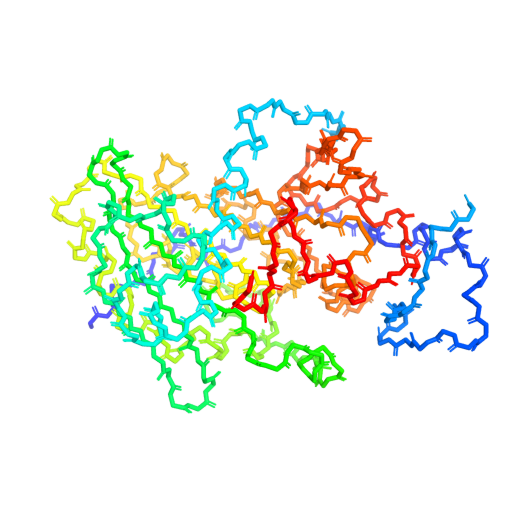 C 1
ATOM 1940 O O . ASP A 1 295 ? 16.591 62.746 -0.190 1.00 9.73 297 ASP A O 1
ATOM 1945 N N . ILE A 1 296 ? 14.886 64.081 -0.915 1.00 8.11 298 ILE A N 1
ATOM 1946 C CA . ILE A 1 296 ? 15.648 65.349 -0.789 1.00 9.04 298 ILE A CA 1
ATOM 1947 C C . ILE A 1 296 ? 15.974 65.705 0.692 1.00 8.14 298 ILE A C 1
ATOM 1948 O O . ILE A 1 296 ? 17.049 66.310 0.938 1.00 9.42 298 ILE A O 1
ATOM 1953 N N . VAL A 1 297 ? 15.082 65.354 1.652 1.00 9.02 299 VAL A N 1
ATOM 1954 C CA . VAL A 1 297 ? 15.206 66.013 2.984 1.00 7.94 299 VAL A CA 1
ATOM 1955 C C . VAL A 1 297 ? 16.502 65.654 3.743 1.00 9.01 299 VAL A C 1
ATOM 1956 O O . VAL A 1 297 ? 17.130 66.545 4.277 1.00 8.64 299 VAL A O 1
ATOM 1960 N N . PRO A 1 298 ? 16.983 64.421 3.673 1.00 8.31 300 PRO A N 1
ATOM 1961 C CA . PRO A 1 298 ? 18.297 64.062 4.207 1.00 8.09 300 PRO A CA 1
ATOM 1962 C C . PRO A 1 298 ? 19.510 64.794 3.631 1.00 8.67 300 PRO A C 1
ATOM 1963 O O . PRO A 1 298 ? 20.604 64.676 4.148 1.00 9.75 300 PRO A O 1
ATOM 1967 N N . HIS A 1 299 ? 19.259 65.558 2.513 1.00 9.58 301 HIS A N 1
ATOM 1968 C CA . HIS A 1 299 ? 20.332 66.311 1.851 1.00 12.53 301 HIS A CA 1
ATOM 1969 C C . HIS A 1 299 ? 20.210 67.813 2.098 1.00 14.53 301 HIS A C 1
ATOM 1970 O O . HIS A 1 299 ? 20.871 68.571 1.424 1.00 13.14 301 HIS A O 1
ATOM 1977 N N . LEU A 1 300 ? 19.323 68.164 3.022 1.00 8.78 302 LEU A N 1
ATOM 1978 C CA . LEU A 1 300 ? 19.111 69.528 3.401 1.00 8.50 302 LEU A CA 1
ATOM 1979 C C . LEU A 1 300 ? 19.400 69.797 4.889 1.00 7.84 302 LEU A C 1
ATOM 1980 O O . LEU A 1 300 ? 19.049 68.991 5.754 1.00 10.86 302 LEU A O 1
ATOM 1985 N N . PRO A 1 301 ? 20.002 70.962 5.184 1.00 9.59 303 PRO A N 1
ATOM 1986 C CA . PRO A 1 301 ? 20.798 71.819 4.299 1.00 10.00 303 PRO A CA 1
ATOM 1987 C C . PRO A 1 301 ? 21.936 70.993 3.687 1.00 10.23 303 PRO A C 1
ATOM 1988 O O . PRO A 1 301 ? 22.342 69.934 4.312 1.00 11.04 303 PRO A O 1
ATOM 1992 N N . PRO A 1 302 ? 22.401 71.333 2.484 1.00 10.46 304 PRO A N 1
ATOM 1993 C CA . PRO A 1 302 ? 23.504 70.594 1.891 1.00 10.70 304 PRO A CA 1
ATOM 1994 C C . PRO A 1 302 ? 24.743 70.529 2.817 1.00 11.55 304 PRO A C 1
ATOM 1995 O O . PRO A 1 302 ? 25.031 71.556 3.506 1.00 12.69 304 PRO A O 1
ATOM 1999 N N . ALA A 1 303 ? 25.573 69.504 2.709 1.00 10.77 305 ALA A N 1
ATOM 2000 C CA . ALA A 1 303 ? 26.771 69.381 3.491 1.00 11.12 305 ALA A CA 1
ATOM 2001 C C . ALA A 1 303 ? 27.739 70.530 3.213 1.00 13.23 305 ALA A C 1
ATOM 2002 O O . ALA A 1 303 ? 28.501 70.992 4.136 1.00 16.85 305 ALA A O 1
ATOM 2004 N N . ALA A 1 304 ? 27.717 71.034 1.962 1.00 12.56 306 ALA A N 1
ATOM 2005 C CA . ALA A 1 304 ? 28.629 72.112 1.591 1.00 12.36 306 ALA A CA 1
ATOM 2006 C C . ALA A 1 304 ? 28.303 73.394 2.359 1.00 14.54 306 ALA A C 1
ATOM 2007 O O . ALA A 1 304 ? 29.163 74.276 2.365 1.00 22.13 306 ALA A O 1
ATOM 2009 N N . PHE A 1 305 ? 27.083 73.543 2.905 1.00 14.22 307 PHE A N 1
ATOM 2010 C CA . PHE A 1 305 ? 26.715 74.713 3.701 1.00 13.61 307 PHE A CA 1
ATOM 2011 C C . PHE A 1 305 ? 27.196 74.613 5.157 1.00 15.53 307 PHE A C 1
ATOM 2012 O O . PHE A 1 305 ? 26.951 75.530 5.948 1.00 21.16 307 PHE A O 1
ATOM 2020 N N . GLY A 1 306 ? 27.916 73.540 5.505 1.00 16.41 308 GLY A N 1
ATOM 2021 C CA . GLY A 1 306 ? 28.551 73.393 6.840 1.00 17.02 308 GLY A CA 1
ATOM 2022 C C . GLY A 1 306 ? 27.760 72.595 7.832 1.00 14.56 308 GLY A C 1
ATOM 2023 O O . GLY A 1 306 ? 28.059 72.684 9.021 1.00 19.57 308 GLY A O 1
ATOM 2024 N N . PHE A 1 307 ? 26.862 71.758 7.381 1.00 13.11 309 PHE A N 1
ATOM 2025 C CA . PHE A 1 307 ? 26.164 70.809 8.241 1.00 12.28 309 PHE A CA 1
ATOM 2026 C C . PHE A 1 307 ? 26.641 69.382 7.949 1.00 10.58 309 PHE A C 1
ATOM 2027 O O . PHE A 1 307 ? 27.137 69.102 6.861 1.00 12.20 309 PHE A O 1
ATOM 2035 N N . LEU A 1 308 ? 26.408 68.481 8.908 1.00 10.14 310 LEU A N 1
ATOM 2036 C CA . LEU A 1 308 ? 26.894 67.100 8.796 1.00 9.88 310 LEU A CA 1
ATOM 2037 C C . LEU A 1 308 ? 26.031 66.174 9.640 1.00 10.58 310 LEU A C 1
ATOM 2038 O O . LEU A 1 308 ? 25.623 66.499 10.752 1.00 11.98 310 LEU A O 1
ATOM 2043 N N . HIS A 1 309 ? 25.744 64.992 9.075 1.00 11.22 311 HIS A N 1
ATOM 2044 C CA . HIS A 1 309 ? 24.933 63.971 9.799 1.00 10.10 311 HIS A CA 1
ATOM 2045 C C . HIS A 1 309 ? 25.827 63.053 10.623 1.00 12.30 311 HIS A C 1
ATOM 2046 O O . HIS A 1 309 ? 26.920 62.625 10.215 1.00 12.79 311 HIS A O 1
ATOM 2053 N N . ALA A 1 310 ? 25.352 62.782 11.818 1.00 9.96 312 ALA A N 1
ATOM 2054 C CA . ALA A 1 310 ? 25.674 61.575 12.567 1.00 10.59 312 ALA A CA 1
ATOM 2055 C C . ALA A 1 310 ? 24.522 60.579 12.388 1.00 10.77 312 ALA A C 1
ATOM 2056 O O . ALA A 1 310 ? 23.391 60.961 12.007 1.00 12.74 312 ALA A O 1
ATOM 2058 N N . GLY A 1 311 ? 24.801 59.334 12.786 1.00 11.22 313 GLY A N 1
ATOM 2059 C CA . GLY A 1 311 ? 23.889 58.237 12.792 1.00 11.56 313 GLY A CA 1
ATOM 2060 C C . GLY A 1 311 ? 24.028 57.429 11.504 1.00 12.54 313 GLY A C 1
ATOM 2061 O O . GLY A 1 311 ? 23.895 57.909 10.353 1.00 13.25 313 GLY A O 1
ATOM 2062 N N . GLU A 1 312 ? 24.225 56.141 11.731 1.00 11.00 314 GLU A N 1
ATOM 2063 C CA . GLU A 1 312 ? 24.474 55.164 10.607 1.00 11.46 314 GLU A CA 1
ATOM 2064 C C . GLU A 1 312 ? 23.303 55.203 9.601 1.00 9.84 314 GLU A C 1
ATOM 2065 O O . GLU A 1 312 ? 22.137 55.125 9.987 1.00 10.04 314 GLU A O 1
ATOM 2071 N N . GLU A 1 313 ? 23.677 55.356 8.311 1.00 10.32 315 GLU A N 1
ATOM 2072 C CA . GLU A 1 313 ? 22.654 55.459 7.259 1.00 11.17 315 GLU A CA 1
ATOM 2073 C C . GLU A 1 313 ? 22.129 54.112 6.786 1.00 10.24 315 GLU A C 1
ATOM 2074 O O . GLU A 1 313 ? 22.947 53.284 6.366 1.00 11.81 315 GLU A O 1
ATOM 2080 N N . TYR A 1 314 ? 20.817 53.973 6.825 1.00 8.66 316 TYR A N 1
ATOM 2081 C CA . TYR A 1 314 ? 20.087 52.817 6.270 1.00 9.50 316 TYR A CA 1
ATOM 2082 C C . TYR A 1 314 ? 19.307 53.315 5.046 1.00 8.67 316 TYR A C 1
ATOM 2083 O O . TYR A 1 314 ? 18.282 53.998 5.171 1.00 9.97 316 TYR A O 1
ATOM 2092 N N . TRP A 1 315 ? 19.886 53.007 3.866 1.00 9.84 317 TRP A N 1
ATOM 2093 C CA . TRP A 1 315 ? 19.390 53.583 2.608 1.00 10.29 317 TRP A CA 1
ATOM 2094 C C . TRP A 1 315 ? 18.501 52.545 1.899 1.00 9.31 317 TRP A C 1
ATOM 2095 O O . TRP A 1 315 ? 19.047 51.546 1.392 1.00 10.67 317 TRP A O 1
ATOM 2106 N N . ILE A 1 316 ? 17.212 52.858 1.839 1.00 10.70 318 ILE A N 1
ATOM 2107 C CA . ILE A 1 316 ? 16.324 52.022 1.059 1.00 10.69 318 ILE A CA 1
ATOM 2108 C C . ILE A 1 316 ? 16.631 52.206 -0.437 1.00 11.92 318 ILE A C 1
ATOM 2109 O O . ILE A 1 316 ? 16.442 53.307 -0.924 1.00 11.71 318 ILE A O 1
ATOM 2114 N N . THR A 1 317 ? 17.051 51.145 -1.142 1.00 11.61 319 THR A N 1
ATOM 2115 C CA . THR A 1 317 ? 17.413 51.303 -2.568 1.00 14.89 319 THR A CA 1
ATOM 2116 C C . THR A 1 317 ? 16.364 50.712 -3.497 1.00 15.11 319 THR A C 1
ATOM 2117 O O . THR A 1 317 ? 16.472 50.937 -4.685 1.00 17.83 319 THR A O 1
ATOM 2121 N N . ASP A 1 318 ? 15.402 49.981 -2.989 1.00 15.54 320 ASP A N 1
ATOM 2122 C CA . ASP A 1 318 ? 14.456 49.237 -3.869 1.00 17.93 320 ASP A CA 1
ATOM 2123 C C . ASP A 1 318 ? 13.333 48.755 -2.942 1.00 17.43 320 ASP A C 1
ATOM 2124 O O . ASP A 1 318 ? 13.584 48.429 -1.736 1.00 16.76 320 ASP A O 1
ATOM 2129 N N . ASN A 1 319 ? 12.101 48.772 -3.439 1.00 21.41 321 ASN A N 1
ATOM 2130 C CA . ASN A 1 319 ? 10.944 48.227 -2.720 1.00 20.96 321 ASN A CA 1
ATOM 2131 C C . ASN A 1 319 ? 10.536 46.861 -3.278 1.00 25.68 321 ASN A C 1
ATOM 2132 O O . ASN A 1 319 ? 9.719 46.198 -2.664 1.00 25.50 321 ASN A O 1
ATOM 2137 N N . SER A 1 320 ? 11.063 46.455 -4.406 1.00 21.69 322 SER A N 1
ATOM 2138 C CA . SER A 1 320 ? 10.598 45.212 -5.030 1.00 26.97 322 SER A CA 1
ATOM 2139 C C . SER A 1 320 ? 11.777 44.399 -5.583 1.00 27.54 322 SER A C 1
ATOM 2140 O O . SER A 1 320 ? 12.068 44.541 -6.758 1.00 38.21 322 SER A O 1
ATOM 2143 N N . PRO A 1 321 ? 12.464 43.557 -4.800 1.00 33.54 323 PRO A N 1
ATOM 2144 C CA . PRO A 1 321 ? 12.289 43.331 -3.336 1.00 31.63 323 PRO A CA 1
ATOM 2145 C C . PRO A 1 321 ? 12.854 44.455 -2.459 1.00 22.85 323 PRO A C 1
ATOM 2146 O O . PRO A 1 321 ? 13.743 45.182 -2.903 1.00 25.76 323 PRO A O 1
ATOM 2150 N N . GLU A 1 322 ? 12.376 44.529 -1.225 1.00 21.78 324 GLU A N 1
ATOM 2151 C CA . GLU A 1 322 ? 12.855 45.584 -0.298 1.00 21.55 324 GLU A CA 1
ATOM 2152 C C . GLU A 1 322 ? 14.319 45.280 0.011 1.00 17.60 324 GLU A C 1
ATOM 2153 O O . GLU A 1 322 ? 14.671 44.210 0.553 1.00 17.60 324 GLU A O 1
ATOM 2159 N N . THR A 1 323 ? 15.125 46.310 -0.198 1.00 15.50 325 THR A N 1
ATOM 2160 C CA . THR A 1 323 ? 16.561 46.256 -0.095 1.00 15.32 325 THR A CA 1
ATOM 2161 C C . THR A 1 323 ? 17.023 47.498 0.677 1.00 12.35 325 THR A C 1
ATOM 2162 O O . THR A 1 323 ? 16.628 48.617 0.258 1.00 13.67 325 THR A O 1
ATOM 2166 N N . VAL A 1 324 ? 17.857 47.350 1.701 1.00 11.69 326 VAL A N 1
ATOM 2167 C CA . VAL A 1 324 ? 18.373 48.463 2.472 1.00 11.99 326 VAL A CA 1
ATOM 2168 C C .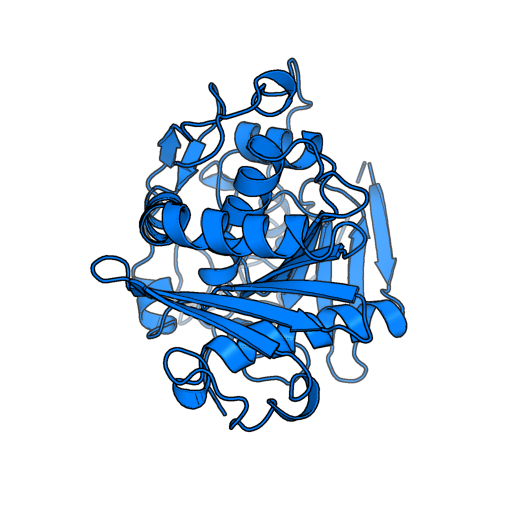 VAL A 1 324 ? 19.889 48.294 2.522 1.00 11.89 326 VAL A C 1
ATOM 2169 O O . VAL A 1 324 ? 20.395 47.330 3.115 1.00 15.91 326 VAL A O 1
ATOM 2173 N N . GLN A 1 325 ? 20.600 49.277 1.983 1.00 11.69 327 GLN A N 1
ATOM 2174 C CA . GLN A 1 325 ? 22.073 49.363 1.988 1.00 13.04 327 GLN A CA 1
ATOM 2175 C C . GLN A 1 325 ? 22.505 50.172 3.214 1.00 13.32 327 GLN A C 1
ATOM 2176 O O . GLN A 1 325 ? 22.055 51.301 3.370 1.00 13.15 327 GLN A O 1
ATOM 2182 N N . VAL A 1 326 ? 23.342 49.604 4.055 1.00 12.42 328 VAL A N 1
ATOM 2183 C CA . VAL A 1 326 ? 23.751 50.206 5.309 1.00 13.02 328 VAL A CA 1
ATOM 2184 C C . VAL A 1 326 ? 25.181 50.697 5.110 1.00 12.29 328 VAL A C 1
ATOM 2185 O O . VAL A 1 326 ? 26.071 49.871 4.846 1.00 14.69 328 VAL A O 1
ATOM 2189 N N . CYS A 1 327 ? 25.419 52.001 5.328 1.00 10.96 329 CYS A N 1
ATOM 2190 C CA . CYS A 1 327 ? 26.760 52.505 5.295 1.00 14.35 329 CYS A CA 1
ATOM 2191 C C . CYS A 1 327 ? 27.233 52.501 6.754 1.00 14.39 329 CYS A C 1
ATOM 2192 O O . CYS A 1 327 ? 26.750 53.309 7.567 1.00 13.27 329 CYS A O 1
ATOM 2195 N N . THR A 1 328 ? 28.164 51.585 7.064 1.00 13.07 330 THR A N 1
ATOM 2196 C CA . THR A 1 328 ? 28.519 51.262 8.470 1.00 13.65 330 THR A CA 1
ATOM 2197 C C . THR A 1 328 ? 29.594 52.193 9.049 1.00 13.87 330 THR A C 1
ATOM 2198 O O . THR A 1 328 ? 30.642 51.772 9.470 1.00 16.53 330 THR A O 1
ATOM 2202 N N A SER A 1 329 ? 29.235 53.467 9.070 0.50 12.49 331 SER A N 1
ATOM 2203 N N B SER A 1 329 ? 29.204 53.460 9.131 0.50 13.18 331 SER A N 1
ATOM 2204 C CA A SER A 1 329 ? 29.995 54.525 9.636 0.50 11.41 331 SER A CA 1
ATOM 2205 C CA B SER A 1 329 ? 29.987 54.562 9.613 0.50 12.52 331 SER A CA 1
ATOM 2206 C C A SER A 1 329 ? 29.034 55.406 10.451 0.50 12.11 331 SER A C 1
ATOM 2207 C C B SER A 1 329 ? 29.060 55.487 10.394 0.50 12.27 331 SER A C 1
ATOM 2208 O O A SER A 1 329 ? 27.843 55.555 10.118 0.50 12.91 331 SER A O 1
ATOM 2209 O O B SER A 1 329 ? 27.958 55.797 9.903 0.50 14.77 331 SER A O 1
ATOM 2214 N N . ASP A 1 330 ? 29.530 55.964 11.563 1.00 13.46 332 ASP A N 1
ATOM 2215 C CA . ASP A 1 330 ? 28.690 56.811 12.414 1.00 13.61 332 ASP A CA 1
ATOM 2216 C C . ASP A 1 330 ? 28.559 58.212 11.823 1.00 15.00 332 ASP A C 1
ATOM 2217 O O . ASP A 1 330 ? 27.490 58.833 11.952 1.00 21.72 332 ASP A O 1
ATOM 2222 N N . LEU A 1 331 ? 29.619 58.704 11.180 1.00 12.51 333 LEU A N 1
ATOM 2223 C CA . LEU A 1 331 ? 29.454 59.983 10.343 1.00 12.64 333 LEU A CA 1
ATOM 2224 C C . LEU A 1 331 ? 29.111 59.645 8.897 1.00 11.94 333 LEU A C 1
ATOM 2225 O O . LEU A 1 331 ? 29.642 58.691 8.358 1.00 14.26 333 LEU A O 1
ATOM 2230 N N . GLU A 1 332 ? 28.295 60.507 8.271 1.00 10.99 334 GLU A N 1
ATOM 2231 C CA . GLU A 1 332 ? 27.834 60.157 6.916 1.00 11.53 334 GLU A CA 1
ATOM 2232 C C . GLU A 1 332 ? 28.998 60.077 5.924 1.00 12.20 334 GLU A C 1
ATOM 2233 O O . GLU A 1 332 ? 30.041 60.744 6.041 1.00 13.59 334 GLU A O 1
ATOM 2239 N N . THR A 1 333 ? 28.723 59.259 4.857 1.00 12.12 335 THR A N 1
ATOM 2240 C CA . THR A 1 333 ? 29.684 58.935 3.827 1.00 13.67 335 THR A CA 1
ATOM 2241 C C . THR A 1 333 ? 29.168 59.364 2.447 1.00 11.83 335 THR A C 1
ATOM 2242 O O . THR A 1 333 ? 27.984 59.691 2.304 1.00 12.17 335 THR A O 1
ATOM 2246 N N . SER A 1 334 ? 30.038 59.201 1.463 1.00 12.04 336 SER A N 1
ATOM 2247 C CA . SER A 1 334 ? 29.690 59.406 0.055 1.00 14.46 336 SER A CA 1
ATOM 2248 C C . SER A 1 334 ? 29.138 58.135 -0.593 1.00 15.38 336 SER A C 1
ATOM 2249 O O . SER A 1 334 ? 28.820 58.152 -1.803 1.00 17.94 336 SER A O 1
ATOM 2252 N N . ASP A 1 335 ? 28.917 57.057 0.155 1.00 13.82 337 ASP A N 1
ATOM 2253 C CA . ASP A 1 335 ? 28.678 55.735 -0.448 1.00 13.14 337 ASP A CA 1
ATOM 2254 C C . ASP A 1 335 ? 27.210 55.274 -0.475 1.00 12.93 337 ASP A C 1
ATOM 2255 O O . ASP A 1 335 ? 26.911 54.276 -1.164 1.00 18.52 337 ASP A O 1
ATOM 2260 N N . CYS A 1 336 ? 26.316 55.935 0.245 1.00 11.34 338 CYS A N 1
ATOM 2261 C CA . CYS A 1 336 ? 24.897 55.621 0.205 1.00 12.85 338 CYS A CA 1
ATOM 2262 C C . CYS A 1 336 ? 24.116 56.766 -0.449 1.00 10.58 338 CYS A C 1
ATOM 2263 O O . CYS A 1 336 ? 24.529 57.124 -1.608 1.00 12.40 338 CYS A O 1
ATOM 2266 N N . SER A 1 337 ? 23.096 57.375 0.152 1.00 10.86 339 SER A N 1
ATOM 2267 C CA . SER A 1 337 ? 22.241 58.328 -0.610 1.00 10.59 339 SER A CA 1
ATOM 2268 C C . SER A 1 337 ? 23.001 59.579 -1.048 1.00 9.45 339 SER A C 1
ATOM 2269 O O . SER A 1 337 ? 22.526 60.259 -2.008 1.00 10.61 339 SER A O 1
ATOM 2272 N N . ASN A 1 338 ? 24.113 59.927 -0.414 1.00 9.95 340 ASN A N 1
ATOM 2273 C CA . ASN A 1 338 ? 24.898 61.050 -0.889 1.00 9.95 340 ASN A CA 1
ATOM 2274 C C . ASN A 1 338 ? 25.459 60.804 -2.291 1.00 10.75 340 ASN A C 1
ATOM 2275 O O . ASN A 1 338 ? 25.983 61.700 -2.894 1.00 12.36 340 ASN A O 1
ATOM 2280 N N . SER A 1 339 ? 25.484 59.573 -2.751 1.00 11.73 341 SER A N 1
ATOM 2281 C CA . SER A 1 339 ? 25.976 59.238 -4.111 1.00 11.66 341 SER A CA 1
ATOM 2282 C C . SER A 1 339 ? 25.019 59.701 -5.213 1.00 11.58 341 SER A C 1
ATOM 2283 O O . SER A 1 339 ? 25.494 59.715 -6.345 1.00 12.51 341 SER A O 1
ATOM 2286 N N . ILE A 1 340 ? 23.772 60.076 -4.903 1.00 10.72 342 ILE A N 1
ATOM 2287 C CA . ILE A 1 340 ? 22.806 60.396 -5.965 1.00 12.97 342 ILE A CA 1
ATOM 2288 C C . ILE A 1 340 ? 22.464 61.885 -6.050 1.00 12.95 342 ILE A C 1
ATOM 2289 O O . ILE A 1 340 ? 21.731 62.273 -6.949 1.00 12.52 342 ILE A O 1
ATOM 2294 N N . VAL A 1 341 ? 23.079 62.753 -5.224 1.00 11.22 343 VAL A N 1
ATOM 2295 C CA . VAL A 1 341 ? 22.749 64.140 -5.326 1.00 10.51 343 VAL A CA 1
ATOM 2296 C C . VAL A 1 341 ? 23.313 64.718 -6.649 1.00 13.09 343 VAL A C 1
ATOM 2297 O O . VAL A 1 341 ? 24.370 64.302 -7.063 1.00 11.99 343 VAL A O 1
ATOM 2301 N N . PRO A 1 342 ? 22.678 65.749 -7.214 1.00 12.33 344 PRO A N 1
ATOM 2302 C CA . PRO A 1 342 ? 21.481 66.455 -6.726 1.00 12.59 344 PRO A CA 1
ATOM 2303 C C . PRO A 1 342 ? 20.160 65.913 -7.301 1.00 11.19 344 PRO A C 1
ATOM 2304 O O . PRO A 1 342 ? 19.159 66.623 -7.323 1.00 12.12 344 PRO A O 1
ATOM 2308 N N . PHE A 1 343 ? 20.113 64.629 -7.733 1.00 11.88 345 PHE A N 1
ATOM 2309 C CA . PHE A 1 343 ? 18.932 64.044 -8.425 1.00 12.82 345 PHE A CA 1
ATOM 2310 C C . PHE A 1 343 ? 17.935 63.531 -7.367 1.00 12.34 345 PHE A C 1
ATOM 2311 O O . PHE A 1 343 ? 17.570 62.341 -7.347 1.00 12.68 345 PHE A O 1
ATOM 2319 N N . THR A 1 344 ? 17.482 64.459 -6.494 1.00 10.72 346 THR A N 1
ATOM 2320 C CA . THR A 1 344 ? 16.600 64.152 -5.377 1.00 9.75 346 THR A CA 1
ATOM 2321 C C . THR A 1 344 ? 15.112 64.393 -5.700 1.00 9.39 346 THR A C 1
ATOM 2322 O O . THR A 1 344 ? 14.757 64.802 -6.824 1.00 10.40 346 THR A O 1
ATOM 2326 N N . SER A 1 345 ? 14.245 64.096 -4.749 1.00 9.58 347 SER A N 1
ATOM 2327 C CA . SER A 1 345 ? 12.816 64.058 -4.913 1.00 10.66 347 SER A CA 1
ATOM 2328 C C . SER A 1 345 ? 12.037 64.329 -3.627 1.00 9.25 347 SER A C 1
ATOM 2329 O O . SER A 1 345 ? 12.330 63.665 -2.602 1.00 12.33 347 SER A O 1
ATOM 2332 N N . VAL A 1 346 ? 11.015 65.212 -3.648 1.00 10.19 348 VAL A N 1
ATOM 2333 C CA . VAL A 1 346 ? 10.087 65.309 -2.593 1.00 10.82 348 VAL A CA 1
ATOM 2334 C C . VAL A 1 346 ? 9.248 64.037 -2.503 1.00 8.73 348 VAL A C 1
ATOM 2335 O O . VAL A 1 346 ? 8.844 63.582 -1.456 1.00 9.79 348 VAL A O 1
ATOM 2339 N N . LEU A 1 347 ? 8.847 63.452 -3.634 1.00 10.59 349 LEU A N 1
ATOM 2340 C CA . LEU A 1 347 ? 7.917 62.266 -3.620 1.00 10.56 349 LEU A CA 1
ATOM 2341 C C . LEU A 1 347 ? 8.554 61.126 -2.802 1.00 9.65 349 LEU A C 1
ATOM 2342 O O . LEU A 1 347 ? 7.842 60.490 -2.051 1.00 10.90 349 LEU A O 1
ATOM 2347 N N . ASP A 1 348 ? 9.860 60.937 -2.920 1.00 9.02 350 ASP A N 1
ATOM 2348 C CA . ASP A 1 348 ? 10.544 59.845 -2.170 1.00 9.65 350 ASP A CA 1
ATOM 2349 C C . ASP A 1 348 ? 10.538 60.137 -0.651 1.00 10.08 350 ASP A C 1
ATOM 2350 O O . ASP A 1 348 ? 10.754 59.203 0.134 1.00 11.01 350 ASP A O 1
ATOM 2355 N N . HIS A 1 349 ? 10.288 61.367 -0.219 1.00 8.78 351 HIS A N 1
ATOM 2356 C CA . HIS A 1 349 ? 10.140 61.665 1.210 1.00 8.56 351 HIS A CA 1
ATOM 2357 C C . HIS A 1 349 ? 8.827 61.181 1.771 1.00 8.72 351 HIS A C 1
ATOM 2358 O O . HIS A 1 349 ? 8.698 61.014 3.028 1.00 9.19 351 HIS A O 1
ATOM 2365 N N . LEU A 1 350 ? 7.811 60.983 0.955 1.00 9.82 352 LEU A N 1
ATOM 2366 C CA . LEU A 1 350 ? 6.444 60.808 1.401 1.00 9.82 352 LEU A CA 1
ATOM 2367 C C . LEU A 1 350 ? 6.022 59.330 1.502 1.00 9.57 352 LEU A C 1
ATOM 2368 O O . LEU A 1 350 ? 4.856 59.113 1.880 1.00 10.26 352 LEU A O 1
ATOM 2373 N N . SER A 1 351 ? 6.918 58.401 1.281 1.00 9.75 353 SER A N 1
ATOM 2374 C CA . SER A 1 351 ? 6.634 57.049 1.703 1.00 11.7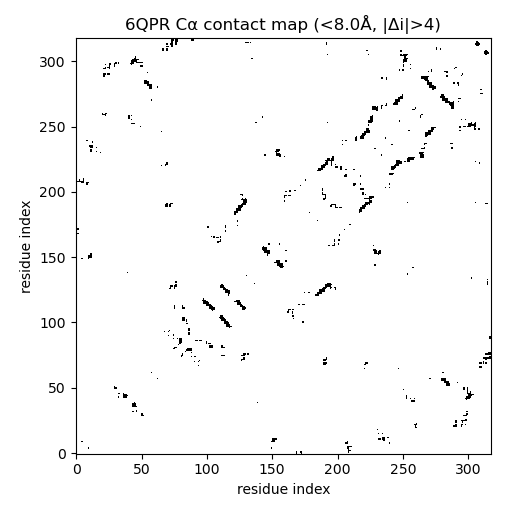9 353 SER A CA 1
ATOM 2375 C C . SER A 1 351 ? 7.941 56.306 1.967 1.00 11.23 353 SER A C 1
ATOM 2376 O O . SER A 1 351 ? 8.971 56.547 1.413 1.00 11.65 353 SER A O 1
ATOM 2379 N N . TYR A 1 352 ? 7.871 55.516 3.042 1.00 10.24 354 TYR A N 1
ATOM 2380 C CA . TYR A 1 352 ? 8.984 54.703 3.568 1.00 9.50 354 TYR A CA 1
ATOM 2381 C C . TYR A 1 352 ? 8.416 53.292 3.792 1.00 9.02 354 TYR A C 1
ATOM 2382 O O . TYR A 1 352 ? 7.420 53.133 4.505 1.00 9.63 354 TYR A O 1
ATOM 2391 N N . PHE A 1 353 ? 9.047 52.298 3.131 1.00 10.15 355 PHE A N 1
ATOM 2392 C CA . PHE A 1 353 ? 8.631 50.890 3.293 1.00 10.24 355 PHE A CA 1
ATOM 2393 C C . PHE A 1 353 ? 7.177 50.700 2.860 1.00 10.99 355 PHE A C 1
ATOM 2394 O O . PHE A 1 353 ? 6.452 49.872 3.368 1.00 13.37 355 PHE A O 1
ATOM 2402 N N . GLY A 1 354 ? 6.712 51.523 1.888 1.00 11.28 356 GLY A N 1
ATOM 2403 C CA . GLY A 1 354 ? 5.354 51.421 1.375 1.00 12.64 356 GLY A CA 1
ATOM 2404 C C . GLY A 1 354 ? 4.278 52.018 2.281 1.00 11.11 356 GLY A C 1
ATOM 2405 O O . GLY A 1 354 ? 3.087 51.853 2.072 1.00 17.32 356 GLY A O 1
ATOM 2406 N N . ILE A 1 355 ? 4.737 52.690 3.355 1.00 9.87 357 ILE A N 1
ATOM 2407 C CA . ILE A 1 355 ? 3.897 53.370 4.311 1.00 10.06 357 ILE A CA 1
ATOM 2408 C C . ILE A 1 355 ? 3.934 54.875 4.002 1.00 8.93 357 ILE A C 1
ATOM 2409 O O . ILE A 1 355 ? 5.012 55.449 3.892 1.00 11.21 357 ILE A O 1
ATOM 2414 N N . ASN A 1 356 ? 2.729 55.495 3.857 1.00 9.04 358 ASN A N 1
ATOM 2415 C CA . ASN A 1 356 ? 2.685 56.942 3.611 1.00 9.77 358 ASN A CA 1
ATOM 2416 C C . ASN A 1 356 ? 3.182 57.694 4.859 1.00 9.91 358 ASN A C 1
ATOM 2417 O O . ASN A 1 356 ? 2.676 57.411 5.975 1.00 11.53 358 ASN A O 1
ATOM 2422 N N . THR A 1 357 ? 4.189 58.519 4.672 1.00 8.58 359 THR A N 1
ATOM 2423 C CA . THR A 1 357 ? 4.850 59.259 5.779 1.00 8.66 359 THR A CA 1
ATOM 2424 C C . THR A 1 357 ? 4.669 60.768 5.502 1.00 9.39 359 THR A C 1
ATOM 2425 O O . THR A 1 357 ? 5.283 61.291 4.598 1.00 10.86 359 THR A O 1
ATOM 2429 N N . GLY A 1 358 ? 3.834 61.387 6.301 1.00 10.43 360 GLY A N 1
ATOM 2430 C CA . GLY A 1 358 ? 3.462 62.777 6.118 1.00 12.06 360 GLY A CA 1
ATOM 2431 C C . GLY A 1 358 ? 2.022 63.028 5.750 1.00 10.76 360 GLY A C 1
ATOM 2432 O O . GLY A 1 358 ? 1.602 64.164 5.643 1.00 14.58 360 GLY A O 1
ATOM 2433 N N . LEU A 1 359 ? 1.308 61.943 5.436 1.00 13.21 361 LEU A N 1
ATOM 2434 C CA . LEU A 1 359 ? -0.079 61.929 5.121 1.00 13.87 361 LEU A CA 1
ATOM 2435 C C . LEU A 1 359 ? -0.697 60.713 5.823 1.00 12.39 361 LEU A C 1
ATOM 2436 O O . LEU A 1 359 ? -0.180 59.604 5.643 1.00 14.00 361 LEU A O 1
ATOM 2441 N N . CYS A 1 360 ? -1.774 60.924 6.593 1.00 13.16 362 CYS A N 1
ATOM 2442 C CA . CYS A 1 360 ? -2.456 59.895 7.362 1.00 13.71 362 CYS A CA 1
ATOM 2443 C C . CYS A 1 360 ? -3.447 59.154 6.436 1.00 13.81 362 CYS A C 1
ATOM 2444 O O . CYS A 1 360 ? -4.665 59.293 6.560 1.00 15.07 362 CYS A O 1
ATOM 2447 N N . THR A 1 361 ? -2.862 58.342 5.558 1.00 13.98 363 THR A N 1
ATOM 2448 C CA . THR A 1 361 ? -3.618 57.494 4.634 1.00 15.25 363 THR A CA 1
ATOM 2449 C C . THR A 1 361 ? -2.824 56.194 4.412 1.00 13.61 363 THR A C 1
ATOM 2450 O O . THR A 1 361 ? -1.638 56.106 4.721 1.00 13.15 363 THR A O 1
#